Protein AF-A0A3S6FKC1-F1 (afdb_monomer_lite)

Radius of gyration: 19.3 Å; chains: 1; bounding box: 47×34×57 Å

Foldseek 3Di:
DQLVLLVVLLVVLCVPQVVLLVVLVVQVVCVVPVVDAQPPVVVVHNVVSSLCSCLLNVQSVLSSQVSNVLVLLQVLLCVQLVHHQAPSVLLSVLNVLCSVLSSVQSCLLVLPVDDDPVVLVVSLVSQLVNVVSVVVSLVSSVVSNPPRPRPDPDPSNVLSVLLSVLLVVLVVLSNQSSRSVSVNVCRPHVSVVSSSCSNPVSD

Organism: NCBI:txid1302212

InterPro domains:
  IPR000883 Cytochrome c oxidase subunit I [PF00115] (2-202)
  IPR000883 Cytochrome c oxidase subunit I [PR01165] (2-21)
  IPR000883 Cytochrome c oxidase subunit I [PR01165] (53-74)
  IPR000883 Cytochrome c oxidase subunit I [PR01165] (99-114)
  IPR000883 Cytochrome c oxidase subunit I [PR01165] (123-144)
  IPR000883 Cytochrome c oxidase subunit I [PR01165] (159-177)
  IPR000883 Cytochrome c oxidase subunit I [PR01165] (187-203)
  IPR000883 Cytochrome c oxidase subunit I [PTHR10422] (2-203)
  IPR023615 Cytochrome c oxidase, subunit I, copper-binding site [PS00077] (55-109)
  IPR023616 Cytochrome c oxidase-like, subunit I domain [PS50855] (1-203)
  IPR036927 Cytochrome c oxidase-like, subunit I superfamily [G3DSA:1.20.210.10] (1-203)
  IPR036927 Cytochrome c oxidase-like, subunit I superfamily [SSF81442] (2-202)

Secondary structure (DSSP, 8-state):
-HHHHHHHHHHHHHHHHHHHHHHHHHHHHHHHHH---SS-GGGT--HHHHHHHHHHHHHHHHHHHHHHHHHHHHHHHHHHHTSPPTTHHHHHHHHHHHHHHHTT-GGGGGTTS---HHHHHHHHHHHHHTHHHHHHHHHHHHHHHTT-S-----HHHHHHHHHHHHHHHHHHHHHHHT-HHHHHHHTTSHHHHHHHHHHHS--

Sequence (203 aa):
CLFTWAIVFTAIMLIVTLPILTGGLLMLVLDLHLNTQFYDASFNGDPVLYQHLFWFFGHPEVYIIVLPAFGVISQALSTSAGKSVFGGPAMILAMGCITVLGALVWAHHMMTVGLETDTRAFFSAITMMIAIPTGTKIFNWLSTFMGNPFSTISLDIWYALSFIFLFTLGGTTGVVLGNTAVDVALHDTYYVIAHFHFVLSLG

pLDDT: mean 94.99, std 8.05, range [46.34, 98.75]

Structure (mmCIF, N/CA/C/O backbone):
data_AF-A0A3S6FKC1-F1
#
_entry.id   AF-A0A3S6FKC1-F1
#
loop_
_atom_site.group_PDB
_atom_site.id
_atom_site.type_symbol
_atom_site.label_atom_id
_atom_site.label_alt_id
_atom_site.label_comp_id
_atom_site.label_asym_id
_atom_site.label_entity_id
_atom_site.label_seq_id
_atom_site.pdbx_PDB_ins_code
_atom_site.Cartn_x
_atom_site.Cartn_y
_atom_site.Cartn_z
_atom_site.occupancy
_atom_site.B_iso_or_equiv
_atom_site.auth_seq_id
_atom_site.auth_comp_id
_atom_site.auth_asym_id
_atom_site.auth_atom_id
_atom_site.pdbx_PDB_model_num
ATOM 1 N N . CYS A 1 1 ? -7.912 11.896 18.352 1.00 81.62 1 CYS A N 1
ATOM 2 C CA . CYS A 1 1 ? -8.578 11.471 17.104 1.00 81.62 1 CYS A CA 1
ATOM 3 C C . CYS A 1 1 ? -7.567 10.709 16.247 1.00 81.62 1 CYS A C 1
ATOM 5 O O . CYS A 1 1 ? -6.566 11.303 15.866 1.00 81.62 1 CYS A O 1
ATOM 7 N N . LEU A 1 2 ? -7.760 9.404 16.013 1.00 96.06 2 LEU A N 1
ATOM 8 C CA . LEU A 1 2 ? -6.835 8.599 15.193 1.00 96.06 2 LEU A CA 1
ATOM 9 C C . LEU A 1 2 ? -7.015 8.844 13.688 1.00 96.06 2 LEU A C 1
ATOM 11 O O . LEU A 1 2 ? -6.046 8.740 12.944 1.00 96.06 2 LEU A O 1
ATOM 15 N N . PHE A 1 3 ? -8.216 9.238 13.258 1.00 97.50 3 PHE A N 1
ATOM 16 C CA . PHE A 1 3 ? -8.498 9.573 11.863 1.00 97.50 3 PHE A CA 1
ATOM 17 C C . PHE A 1 3 ? -7.647 10.746 11.360 1.00 97.50 3 PHE A C 1
ATOM 19 O O . PHE A 1 3 ? -7.031 10.647 10.308 1.00 97.50 3 PHE A O 1
ATOM 26 N N . THR A 1 4 ? -7.507 11.819 12.145 1.00 98.19 4 THR A N 1
ATOM 27 C CA . THR A 1 4 ? -6.653 12.959 11.768 1.00 98.19 4 THR A CA 1
ATOM 28 C C . THR A 1 4 ? -5.202 12.538 11.529 1.00 98.19 4 THR A C 1
ATOM 30 O O . THR A 1 4 ? -4.608 12.941 10.535 1.00 98.19 4 THR A O 1
ATOM 33 N N . TRP A 1 5 ? -4.641 11.685 12.393 1.00 98.50 5 TRP A N 1
ATOM 34 C CA . TRP A 1 5 ? -3.287 11.156 12.203 1.00 98.50 5 TRP A CA 1
ATOM 35 C C . TRP A 1 5 ? -3.169 10.290 10.950 1.00 98.50 5 TRP A C 1
ATOM 37 O O . TRP A 1 5 ? -2.193 10.422 10.220 1.00 98.50 5 TRP A O 1
ATOM 47 N N . ALA A 1 6 ? -4.169 9.453 10.666 1.00 98.44 6 ALA A N 1
ATOM 48 C CA . ALA A 1 6 ? -4.203 8.680 9.430 1.00 98.44 6 ALA A CA 1
ATOM 49 C C . ALA A 1 6 ? -4.161 9.579 8.183 1.00 98.44 6 ALA A C 1
ATOM 51 O O . ALA A 1 6 ? -3.388 9.306 7.266 1.00 98.44 6 ALA A O 1
ATOM 52 N N . ILE A 1 7 ? -4.921 10.680 8.172 1.00 98.62 7 ILE A N 1
ATOM 53 C CA . ILE A 1 7 ? -4.904 11.657 7.071 1.00 98.62 7 ILE A CA 1
ATOM 54 C C . ILE A 1 7 ? -3.545 12.358 6.959 1.00 98.62 7 ILE A C 1
ATOM 56 O O . ILE A 1 7 ? -3.035 12.500 5.851 1.00 98.62 7 ILE A O 1
ATOM 60 N N . VAL A 1 8 ? -2.921 12.746 8.078 1.00 98.62 8 VAL A N 1
ATOM 61 C CA . VAL A 1 8 ? -1.572 13.345 8.075 1.00 98.62 8 VAL A CA 1
ATOM 62 C C . VAL A 1 8 ? -0.557 12.403 7.425 1.00 98.62 8 VAL A C 1
ATOM 64 O O . VAL A 1 8 ? 0.177 12.817 6.533 1.00 98.62 8 VAL A O 1
ATOM 67 N N . PHE A 1 9 ? -0.541 11.131 7.822 1.00 98.62 9 PHE A N 1
ATOM 68 C CA . PHE A 1 9 ? 0.360 10.137 7.241 1.00 98.62 9 PHE A CA 1
ATOM 69 C C . PHE A 1 9 ? 0.079 9.873 5.757 1.00 98.62 9 PHE A C 1
ATOM 71 O O . PHE A 1 9 ? 1.007 9.830 4.955 1.00 98.62 9 PHE A O 1
ATOM 78 N N . THR A 1 10 ? -1.198 9.799 5.379 1.00 98.62 10 THR A N 1
ATOM 79 C CA . THR A 1 10 ? -1.630 9.670 3.978 1.00 98.62 10 THR A CA 1
ATOM 80 C C . THR A 1 10 ? -1.114 10.834 3.127 1.00 98.62 10 THR A C 1
ATOM 82 O O . THR A 1 10 ? -0.554 10.623 2.053 1.00 98.62 10 THR A O 1
ATOM 85 N N . ALA A 1 11 ? -1.244 12.068 3.623 1.00 98.62 11 ALA A N 1
ATOM 86 C CA . ALA A 1 11 ? -0.761 13.262 2.936 1.00 98.62 11 ALA A CA 1
ATOM 87 C C . ALA A 1 11 ? 0.767 13.263 2.779 1.00 98.62 11 ALA A C 1
ATOM 89 O O . ALA A 1 11 ? 1.267 13.613 1.712 1.00 98.62 11 ALA A O 1
ATOM 90 N N . ILE A 1 12 ? 1.507 12.832 3.809 1.00 98.62 12 ILE A N 1
ATOM 91 C CA . ILE A 1 12 ? 2.968 12.685 3.735 1.00 98.62 12 ILE A CA 1
ATOM 92 C C . ILE A 1 12 ? 3.351 11.704 2.620 1.00 98.62 12 ILE A C 1
ATOM 94 O O . ILE A 1 12 ? 4.207 12.034 1.802 1.00 98.62 12 ILE A O 1
ATOM 98 N N . MET A 1 13 ? 2.706 10.534 2.550 1.00 98.25 13 MET A N 1
ATOM 99 C CA . MET A 1 13 ? 2.984 9.546 1.499 1.00 98.25 13 MET A CA 1
ATOM 100 C C . MET A 1 13 ? 2.711 10.118 0.109 1.00 98.25 13 MET A C 1
ATOM 102 O O . MET A 1 13 ? 3.590 10.055 -0.742 1.00 98.25 13 MET A O 1
ATOM 106 N N . LEU A 1 14 ? 1.549 10.749 -0.097 1.00 98.31 14 LEU A N 1
ATOM 107 C CA . LEU A 1 14 ? 1.182 11.366 -1.377 1.00 98.31 14 LEU A CA 1
ATOM 108 C C . LEU A 1 14 ? 2.210 12.403 -1.846 1.00 98.31 14 LEU A C 1
ATOM 110 O O . LEU A 1 14 ? 2.607 12.384 -3.009 1.00 98.31 14 LEU A O 1
ATOM 114 N N . ILE A 1 15 ? 2.661 13.288 -0.950 1.00 98.38 15 ILE A N 1
ATOM 115 C CA . ILE A 1 15 ? 3.665 14.315 -1.273 1.00 98.38 15 ILE A CA 1
ATOM 116 C C . ILE A 1 15 ? 4.981 13.675 -1.732 1.00 98.38 15 ILE A C 1
ATOM 118 O O . ILE A 1 15 ? 5.621 14.185 -2.648 1.00 98.38 15 ILE A O 1
ATOM 122 N N . VAL A 1 16 ? 5.383 12.566 -1.108 1.00 96.88 16 VAL A N 1
ATOM 123 C CA . VAL A 1 16 ? 6.642 11.879 -1.425 1.00 96.88 16 VAL A CA 1
ATOM 124 C C . VAL A 1 16 ? 6.541 11.067 -2.718 1.00 96.88 16 VAL A C 1
ATOM 126 O O . VAL A 1 16 ? 7.493 11.045 -3.494 1.00 96.88 16 VAL A O 1
ATOM 129 N N . THR A 1 17 ? 5.416 10.396 -2.971 1.00 97.75 17 THR A N 1
ATOM 130 C CA . THR A 1 17 ? 5.351 9.337 -3.993 1.00 97.75 17 THR A CA 1
ATOM 131 C C . THR A 1 17 ? 4.735 9.783 -5.314 1.00 97.75 17 THR A C 1
ATOM 133 O O . THR A 1 17 ? 5.154 9.302 -6.368 1.00 97.75 17 THR A O 1
ATOM 136 N N . LEU A 1 18 ? 3.800 10.743 -5.310 1.00 98.00 18 LEU A N 1
ATOM 137 C CA . LEU A 1 18 ? 3.178 11.246 -6.544 1.00 98.00 18 LEU A CA 1
ATOM 138 C C . LEU A 1 18 ? 4.168 11.868 -7.543 1.00 98.00 18 LEU A C 1
ATOM 140 O O . LEU A 1 18 ? 3.999 11.636 -8.745 1.00 98.00 18 LEU A O 1
ATOM 144 N N . PRO A 1 19 ? 5.203 12.629 -7.125 1.00 98.44 19 PRO A N 1
ATOM 145 C CA . PRO A 1 19 ? 6.181 13.166 -8.070 1.00 98.44 19 PRO A CA 1
ATOM 146 C C . PRO A 1 19 ? 6.929 12.072 -8.842 1.00 98.44 19 PRO A C 1
ATOM 148 O O . PRO A 1 19 ? 7.254 12.262 -10.012 1.00 98.44 19 PRO A O 1
ATOM 151 N N . ILE A 1 20 ? 7.158 10.916 -8.214 1.00 98.44 20 ILE A N 1
ATOM 152 C CA . ILE A 1 20 ? 7.890 9.794 -8.813 1.00 98.44 20 ILE A CA 1
ATOM 153 C C . ILE A 1 20 ? 7.034 9.111 -9.879 1.00 98.44 20 ILE A C 1
ATOM 155 O O . ILE A 1 20 ? 7.510 8.917 -10.998 1.00 98.44 20 ILE A O 1
ATOM 159 N N . LEU A 1 21 ? 5.751 8.859 -9.588 1.00 98.38 21 LEU A N 1
ATOM 160 C CA . LEU A 1 21 ? 4.804 8.388 -10.605 1.00 98.38 21 LEU A CA 1
ATOM 161 C C . LEU A 1 21 ? 4.701 9.381 -11.764 1.00 98.38 21 LEU A C 1
ATOM 163 O O . LEU A 1 21 ? 4.760 8.986 -12.925 1.00 98.38 21 LEU A O 1
ATOM 167 N N . THR A 1 22 ? 4.570 10.672 -11.453 1.00 98.56 22 THR A N 1
ATOM 168 C CA . THR A 1 22 ? 4.448 11.727 -12.467 1.00 98.56 22 THR A CA 1
ATOM 169 C C . THR A 1 22 ? 5.668 11.742 -13.387 1.00 98.56 22 THR A C 1
ATOM 171 O O . THR A 1 22 ? 5.512 11.826 -14.602 1.00 98.56 22 THR A O 1
ATOM 174 N N . GLY A 1 23 ? 6.875 11.602 -12.832 1.00 98.69 23 GLY A N 1
ATOM 175 C CA . GLY A 1 23 ? 8.107 11.479 -13.608 1.00 98.69 23 GLY A CA 1
ATOM 176 C C . GLY A 1 23 ? 8.132 10.225 -14.487 1.00 98.69 23 GLY A C 1
ATOM 177 O O . GLY A 1 23 ? 8.449 10.326 -15.670 1.00 98.69 23 GLY A O 1
ATOM 178 N N . GLY A 1 24 ? 7.744 9.066 -13.941 1.00 98.44 24 GLY A N 1
ATOM 179 C CA . GLY A 1 24 ? 7.641 7.804 -14.686 1.00 98.44 24 GLY A CA 1
ATOM 180 C C . GLY A 1 24 ? 6.670 7.875 -15.866 1.00 98.44 24 GLY A C 1
ATOM 181 O O . GLY A 1 24 ? 7.000 7.495 -16.987 1.00 98.44 24 GLY A O 1
ATOM 182 N N . LEU A 1 25 ? 5.478 8.427 -15.638 1.00 98.50 25 LEU A N 1
ATOM 183 C CA . LEU A 1 25 ? 4.474 8.612 -16.684 1.00 98.50 25 LEU A CA 1
ATOM 184 C C . LEU A 1 25 ? 4.897 9.661 -17.711 1.00 98.50 25 LEU A C 1
ATOM 186 O O . LEU A 1 25 ? 4.658 9.469 -18.900 1.00 98.50 25 LEU A O 1
ATOM 190 N N . LEU A 1 26 ? 5.548 10.747 -17.283 1.00 98.62 26 LEU A N 1
ATOM 191 C CA . LEU A 1 26 ? 6.080 11.740 -18.209 1.00 98.62 26 LEU A CA 1
ATOM 192 C C . LEU A 1 26 ? 7.123 11.108 -19.132 1.00 98.62 26 LEU A C 1
ATOM 194 O O . LEU A 1 26 ? 6.997 11.254 -20.339 1.00 98.62 26 LEU A O 1
ATOM 198 N N . MET A 1 27 ? 8.096 10.366 -18.595 1.00 98.69 27 MET A N 1
ATOM 199 C CA . MET A 1 27 ? 9.089 9.648 -19.406 1.00 98.69 27 MET A CA 1
ATOM 200 C C . MET A 1 27 ? 8.430 8.695 -20.410 1.00 98.69 27 MET A C 1
ATOM 202 O O . MET A 1 27 ? 8.813 8.690 -21.575 1.00 98.69 27 MET A O 1
ATOM 206 N N . LEU A 1 28 ? 7.378 7.975 -20.006 1.00 98.44 28 LEU A N 1
ATOM 207 C CA . LEU A 1 28 ? 6.620 7.110 -20.915 1.00 98.44 28 LEU A CA 1
ATOM 208 C C . LEU A 1 28 ? 5.946 7.909 -22.044 1.00 98.44 28 LEU A C 1
ATOM 210 O O . LEU A 1 28 ? 5.998 7.517 -23.205 1.00 98.44 28 LEU A O 1
ATOM 214 N N . VAL A 1 29 ? 5.329 9.047 -21.722 1.00 98.62 29 VAL A N 1
ATOM 215 C CA . VAL A 1 29 ? 4.715 9.949 -22.711 1.00 98.62 29 VAL A CA 1
ATOM 216 C C . VAL A 1 29 ? 5.766 10.521 -23.668 1.00 98.62 29 VAL A C 1
ATOM 218 O O . VAL A 1 29 ? 5.497 10.640 -24.864 1.00 98.62 29 VAL A O 1
ATOM 221 N N . LEU A 1 30 ? 6.960 10.859 -23.170 1.00 98.56 30 LEU A N 1
ATOM 222 C CA . LEU A 1 30 ? 8.074 11.321 -23.998 1.00 98.56 30 LEU A CA 1
ATOM 223 C C . LEU A 1 30 ? 8.548 10.218 -24.961 1.00 98.56 30 LEU A C 1
ATOM 225 O O . LEU A 1 30 ? 8.765 10.513 -26.138 1.00 98.56 30 LEU A O 1
ATOM 229 N N . ASP A 1 31 ? 8.636 8.964 -24.508 1.00 98.31 31 ASP A N 1
ATOM 230 C CA . ASP A 1 31 ? 9.014 7.831 -25.365 1.00 98.31 31 ASP A CA 1
ATOM 231 C C . ASP A 1 31 ? 7.963 7.609 -26.466 1.00 98.31 31 ASP A C 1
ATOM 233 O O . ASP A 1 31 ? 8.303 7.444 -27.637 1.00 98.31 31 ASP A O 1
ATOM 237 N N . LEU A 1 32 ? 6.672 7.701 -26.122 1.00 97.94 32 LEU A N 1
ATOM 238 C CA . LEU A 1 32 ? 5.562 7.495 -27.062 1.00 97.94 32 LEU A CA 1
ATOM 239 C C . LEU A 1 32 ? 5.390 8.620 -28.095 1.00 97.94 32 LEU A C 1
ATOM 241 O O . LEU A 1 32 ? 4.894 8.364 -29.193 1.00 97.94 32 LEU A O 1
ATOM 245 N N . HIS A 1 33 ? 5.732 9.867 -27.752 1.00 98.44 33 HIS A N 1
ATOM 246 C CA . HIS A 1 33 ? 5.357 11.032 -28.568 1.00 98.44 33 HIS A CA 1
ATOM 247 C C . HIS A 1 33 ? 6.509 11.946 -28.986 1.00 98.44 33 HIS A C 1
ATOM 249 O O . HIS A 1 33 ? 6.331 12.736 -29.913 1.00 98.44 33 HIS A O 1
ATOM 255 N N . LEU A 1 34 ? 7.670 11.870 -28.335 1.00 98.06 34 LEU A N 1
ATOM 256 C CA . LEU A 1 34 ? 8.805 12.769 -28.571 1.00 98.06 34 LEU A CA 1
ATOM 257 C C . LEU A 1 34 ? 10.121 12.029 -28.865 1.00 98.06 34 LEU A C 1
ATOM 259 O O . LEU A 1 34 ? 11.183 12.650 -28.853 1.00 98.06 34 LEU A O 1
ATOM 263 N N . ASN A 1 35 ? 10.050 10.737 -29.210 1.00 96.56 35 ASN A N 1
ATOM 264 C CA . ASN A 1 35 ? 11.184 9.889 -29.601 1.00 96.56 35 ASN A CA 1
ATOM 265 C C . ASN A 1 35 ? 12.313 9.809 -28.554 1.00 96.56 35 ASN A C 1
ATOM 267 O O . ASN A 1 35 ? 13.458 9.517 -28.916 1.00 96.56 35 ASN A O 1
ATOM 271 N N . THR A 1 36 ? 12.027 10.057 -27.270 1.00 98.00 36 THR A N 1
ATOM 272 C CA . THR A 1 36 ? 12.964 9.673 -26.204 1.00 98.00 36 THR A CA 1
ATOM 273 C C . THR A 1 36 ? 13.005 8.148 -26.069 1.00 98.00 36 THR A C 1
ATOM 275 O O . THR A 1 36 ? 12.209 7.452 -26.693 1.00 98.00 36 THR A O 1
ATOM 278 N N . GLN A 1 37 ? 13.990 7.626 -25.335 1.00 97.69 37 GLN A N 1
ATOM 279 C CA . GLN A 1 37 ? 14.268 6.186 -25.253 1.00 97.69 37 GLN A CA 1
ATOM 280 C C . GLN A 1 37 ? 14.589 5.767 -23.809 1.00 97.69 37 GLN A C 1
ATOM 282 O O . GLN A 1 37 ? 15.622 5.156 -23.546 1.00 97.69 37 GLN A O 1
ATOM 287 N N . PHE A 1 38 ? 13.759 6.163 -22.841 1.00 98.38 38 PHE A N 1
ATOM 288 C CA . PHE A 1 38 ? 13.977 5.812 -21.433 1.00 98.38 38 PHE A CA 1
ATOM 289 C C . PHE A 1 38 ? 13.767 4.314 -21.175 1.00 98.38 38 PHE A C 1
ATOM 291 O O . PHE A 1 38 ? 14.534 3.713 -20.422 1.00 98.38 38 PHE A O 1
ATOM 298 N N . TYR A 1 39 ? 12.749 3.711 -21.799 1.00 98.25 39 TYR A N 1
ATOM 299 C CA . TYR A 1 39 ? 12.307 2.346 -21.491 1.00 98.25 39 TYR A CA 1
ATOM 300 C C . TYR A 1 39 ? 12.494 1.333 -22.633 1.00 98.25 39 TYR A C 1
ATOM 302 O O . TYR A 1 39 ? 12.350 0.133 -22.399 1.00 98.25 39 TYR A O 1
ATOM 310 N N . ASP A 1 40 ? 12.820 1.772 -23.855 1.00 97.00 40 ASP A N 1
ATOM 311 C CA . ASP A 1 40 ? 13.003 0.867 -25.001 1.00 97.00 40 ASP A CA 1
ATOM 312 C C . ASP A 1 40 ? 14.387 0.197 -24.987 1.00 97.00 40 ASP A C 1
ATOM 314 O O . ASP A 1 40 ? 15.412 0.800 -25.321 1.00 97.00 40 ASP A O 1
ATOM 318 N N . ALA A 1 41 ? 14.403 -1.096 -24.659 1.00 96.56 41 ALA A N 1
ATOM 319 C CA . ALA A 1 41 ? 15.610 -1.920 -24.649 1.00 96.56 41 ALA A CA 1
ATOM 320 C C . ALA A 1 41 ? 16.317 -1.999 -26.017 1.00 96.56 41 ALA A C 1
ATOM 322 O O . ALA A 1 41 ? 17.528 -2.213 -26.069 1.00 96.56 41 ALA A O 1
ATOM 323 N N . SER A 1 42 ? 15.602 -1.780 -27.126 1.00 97.12 42 SER A N 1
ATOM 324 C CA . SER A 1 42 ? 16.177 -1.747 -28.480 1.00 97.12 42 SER A CA 1
ATOM 325 C C . SER A 1 42 ? 17.133 -0.566 -28.676 1.00 97.12 42 SER A C 1
ATOM 327 O O . SER A 1 42 ? 18.016 -0.623 -29.532 1.00 97.12 42 SER A O 1
ATOM 329 N N . PHE A 1 43 ? 16.979 0.489 -27.868 1.00 96.12 43 PHE A N 1
ATOM 330 C CA . PHE A 1 43 ? 17.772 1.719 -27.914 1.00 96.12 43 PHE A CA 1
ATOM 331 C C . PHE A 1 43 ? 18.548 1.982 -26.612 1.00 96.12 43 PHE A C 1
ATOM 333 O O . PHE A 1 43 ? 18.910 3.121 -26.323 1.00 96.12 43 PHE A O 1
ATOM 340 N N . ASN A 1 44 ? 18.876 0.920 -25.864 1.00 95.69 44 ASN A N 1
ATOM 341 C CA . ASN A 1 44 ? 19.567 0.956 -24.564 1.00 95.69 44 ASN A CA 1
ATOM 342 C C . ASN A 1 44 ? 18.767 1.588 -23.404 1.00 95.69 44 ASN A C 1
ATOM 344 O O . ASN A 1 44 ? 19.363 1.925 -22.381 1.00 95.69 44 ASN A O 1
ATOM 348 N N . GLY A 1 45 ? 17.449 1.747 -23.540 1.00 98.00 45 GLY A N 1
ATOM 349 C CA . GLY A 1 45 ? 16.560 2.022 -22.412 1.00 98.00 45 GLY A CA 1
ATOM 350 C C . GLY A 1 45 ? 16.375 0.792 -21.515 1.00 98.00 45 GLY A C 1
ATOM 351 O O . GLY A 1 45 ? 16.788 -0.315 -21.865 1.00 98.00 45 GLY A O 1
ATOM 352 N N . ASP A 1 46 ? 15.737 0.976 -20.357 1.00 98.06 46 ASP A N 1
ATOM 353 C CA . ASP A 1 46 ? 15.483 -0.109 -19.401 1.00 98.06 46 ASP A CA 1
ATOM 354 C C . ASP A 1 46 ? 13.995 -0.179 -19.007 1.00 98.06 46 ASP A C 1
ATOM 356 O O . ASP A 1 46 ? 13.516 0.676 -18.259 1.00 98.06 46 ASP A O 1
ATOM 360 N N . PRO A 1 47 ? 13.233 -1.198 -19.441 1.00 97.50 47 PRO A N 1
ATOM 361 C CA . PRO A 1 47 ? 11.834 -1.342 -19.043 1.00 97.50 47 PRO A CA 1
ATOM 362 C C . PRO A 1 47 ? 11.659 -1.652 -17.543 1.00 97.50 47 PRO A C 1
ATOM 364 O O . PRO A 1 47 ? 10.591 -1.386 -16.984 1.00 97.50 47 PRO A O 1
ATOM 367 N N . VAL A 1 48 ? 12.684 -2.174 -16.855 1.00 98.38 48 VAL A N 1
ATOM 368 C CA . VAL A 1 48 ? 12.653 -2.415 -15.399 1.00 98.38 48 VAL A CA 1
ATOM 369 C C . VAL A 1 48 ? 12.710 -1.093 -14.624 1.00 98.38 48 VAL A C 1
ATOM 371 O O . VAL A 1 48 ? 12.133 -0.994 -13.537 1.00 98.38 48 VAL A O 1
ATOM 374 N N . LEU A 1 49 ? 13.281 -0.031 -15.207 1.00 98.44 49 LEU A N 1
ATOM 375 C CA . LEU A 1 49 ? 13.222 1.317 -14.638 1.00 98.44 49 LEU A CA 1
ATOM 376 C C . LEU A 1 49 ? 11.773 1.786 -14.456 1.00 98.44 49 LEU A C 1
ATOM 378 O O . LEU A 1 49 ? 11.438 2.325 -13.399 1.00 98.44 49 LEU A O 1
ATOM 382 N N . TYR A 1 50 ? 10.898 1.553 -15.443 1.00 98.44 50 TYR A N 1
ATOM 383 C CA . TYR A 1 50 ? 9.479 1.897 -15.309 1.00 98.44 50 TYR A CA 1
ATOM 384 C C . TYR A 1 50 ? 8.834 1.130 -14.154 1.00 98.44 50 TYR A C 1
ATOM 386 O O . TYR A 1 50 ? 8.120 1.728 -13.353 1.00 98.44 50 TYR A O 1
ATOM 394 N N . GLN A 1 51 ? 9.134 -0.166 -14.013 1.00 98.50 51 GLN A N 1
ATOM 395 C CA . GLN A 1 51 ? 8.608 -0.970 -12.909 1.00 98.50 51 GLN A CA 1
ATOM 396 C C . GLN A 1 51 ? 9.041 -0.424 -11.546 1.00 98.50 51 GLN A C 1
ATOM 398 O O . GLN A 1 51 ? 8.205 -0.295 -10.654 1.00 98.50 51 GLN A O 1
ATOM 403 N N . HIS A 1 52 ? 10.310 -0.037 -11.381 1.00 98.62 52 HIS A N 1
ATOM 404 C CA . HIS A 1 52 ? 10.764 0.574 -10.133 1.00 98.62 52 HIS A CA 1
ATOM 405 C C . HIS A 1 52 ? 10.024 1.878 -9.830 1.00 98.62 52 HIS A C 1
ATOM 407 O O . HIS A 1 52 ? 9.560 2.052 -8.707 1.00 98.62 52 HIS A O 1
ATOM 413 N N . LEU A 1 53 ? 9.890 2.779 -10.807 1.00 98.62 53 LEU A N 1
ATOM 414 C CA . LEU A 1 53 ? 9.216 4.068 -10.622 1.00 98.62 53 LEU A CA 1
ATOM 415 C C . LEU A 1 53 ? 7.722 3.898 -10.335 1.00 98.62 53 LEU A C 1
ATOM 417 O O . LEU A 1 53 ? 7.185 4.547 -9.436 1.00 98.62 53 LEU A O 1
ATOM 421 N N . PHE A 1 54 ? 7.067 3.005 -11.076 1.00 98.75 54 PHE A N 1
ATOM 422 C CA . PHE A 1 54 ? 5.658 2.697 -10.897 1.00 98.75 54 PHE A CA 1
ATOM 423 C C . PHE A 1 54 ? 5.414 2.093 -9.520 1.00 98.75 54 PHE A C 1
ATOM 425 O O . PHE A 1 54 ? 4.605 2.625 -8.767 1.00 98.75 54 PHE A O 1
ATOM 432 N N . TRP A 1 55 ? 6.143 1.041 -9.138 1.00 98.75 55 TRP A N 1
ATOM 433 C CA . TRP A 1 55 ? 5.919 0.376 -7.858 1.00 98.75 55 TRP A CA 1
ATOM 434 C C . TRP A 1 55 ? 6.365 1.209 -6.660 1.00 98.75 55 TRP A C 1
ATOM 436 O O . TRP A 1 55 ? 5.740 1.100 -5.603 1.00 98.75 55 TRP A O 1
ATOM 446 N N . PHE A 1 56 ? 7.373 2.081 -6.811 1.00 98.56 56 PHE A N 1
ATOM 447 C CA . PHE A 1 56 ? 7.740 3.043 -5.766 1.00 98.56 56 PHE A CA 1
ATOM 448 C C . PHE A 1 56 ? 6.552 3.929 -5.382 1.00 98.56 56 PHE A C 1
ATOM 450 O O . PHE A 1 56 ? 6.420 4.307 -4.223 1.00 98.56 56 PHE A O 1
ATOM 457 N N . PHE A 1 57 ? 5.659 4.230 -6.325 1.00 98.56 57 PHE A N 1
ATOM 458 C CA . PHE A 1 57 ? 4.364 4.826 -6.019 1.00 98.56 57 PHE A CA 1
ATOM 459 C C . PHE A 1 57 ? 3.304 3.784 -5.635 1.00 98.56 57 PHE A C 1
ATOM 461 O O . PHE A 1 57 ? 2.632 3.948 -4.619 1.00 98.56 57 PHE A O 1
ATOM 468 N N . GLY A 1 58 ? 3.157 2.723 -6.427 1.00 98.12 58 GLY A N 1
ATOM 469 C CA . GLY A 1 58 ? 2.034 1.792 -6.349 1.00 98.12 58 GLY A CA 1
ATOM 470 C C . GLY A 1 58 ? 1.955 1.047 -5.021 1.00 98.12 58 GLY A C 1
ATOM 471 O O . GLY A 1 58 ? 0.863 0.813 -4.513 1.00 98.12 58 GLY A O 1
ATOM 472 N N . HIS A 1 59 ? 3.089 0.722 -4.391 1.00 98.19 59 HIS A N 1
ATOM 473 C CA . HIS A 1 59 ? 3.037 0.113 -3.065 1.00 98.19 59 HIS A CA 1
ATOM 474 C C . HIS A 1 59 ? 2.633 1.116 -1.964 1.00 98.19 59 HIS A C 1
ATOM 476 O O . HIS A 1 59 ? 1.710 0.839 -1.200 1.00 98.19 59 HIS A O 1
ATOM 482 N N . PRO A 1 60 ? 3.216 2.322 -1.874 1.00 98.44 60 PRO A N 1
ATOM 483 C CA . PRO A 1 60 ? 2.655 3.372 -1.029 1.00 98.44 60 PRO A CA 1
ATOM 484 C C . PRO A 1 60 ? 1.178 3.701 -1.283 1.00 98.44 60 PRO A C 1
ATOM 486 O O . PRO A 1 60 ? 0.468 4.003 -0.326 1.00 98.44 60 PRO A O 1
ATOM 489 N N . GLU A 1 61 ? 0.693 3.626 -2.526 1.00 98.06 61 GLU A N 1
ATOM 490 C CA . GLU A 1 61 ? -0.715 3.875 -2.865 1.00 98.06 61 GLU A CA 1
ATOM 491 C C . GLU A 1 61 ? -1.669 2.948 -2.101 1.00 98.06 61 GLU A C 1
ATOM 493 O O . GLU A 1 61 ? -2.669 3.410 -1.544 1.00 98.06 61 GLU A O 1
ATOM 498 N N . VAL A 1 62 ? -1.338 1.659 -1.968 1.00 97.38 62 VAL A N 1
ATOM 499 C CA . VAL A 1 62 ? -2.196 0.733 -1.211 1.00 97.38 62 VAL A CA 1
ATOM 500 C C . VAL A 1 62 ? -2.286 1.120 0.270 1.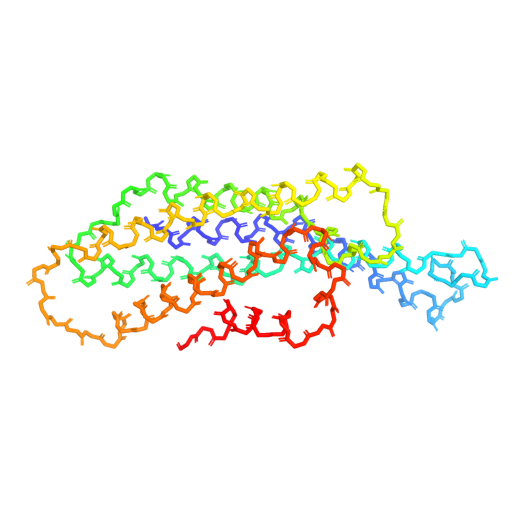00 97.38 62 VAL A C 1
ATOM 502 O O . VAL A 1 62 ? -3.334 0.950 0.899 1.00 97.38 62 VAL A O 1
ATOM 505 N N . TYR A 1 63 ? -1.235 1.733 0.830 1.00 97.88 63 TYR A N 1
ATOM 506 C CA . TYR A 1 63 ? -1.271 2.273 2.190 1.00 97.88 63 TYR A CA 1
ATOM 507 C C . TYR A 1 63 ? -1.991 3.618 2.293 1.00 97.88 63 TYR A C 1
ATOM 509 O O . TYR A 1 63 ? -2.694 3.851 3.276 1.00 97.88 63 TYR A O 1
ATOM 517 N N . ILE A 1 64 ? -1.867 4.477 1.280 1.00 97.94 64 ILE A N 1
ATOM 518 C CA . ILE A 1 64 ? -2.637 5.723 1.154 1.00 97.94 64 ILE A CA 1
ATOM 519 C C . ILE A 1 64 ? -4.143 5.427 1.212 1.00 97.94 64 ILE A C 1
ATOM 521 O O . ILE A 1 64 ? -4.889 6.178 1.837 1.00 97.94 64 ILE A O 1
ATOM 525 N N . ILE A 1 65 ? -4.586 4.310 0.628 1.00 96.38 65 ILE A N 1
ATOM 526 C CA . ILE A 1 65 ? -5.986 3.867 0.671 1.00 96.38 65 ILE A CA 1
ATOM 527 C C . ILE A 1 65 ? -6.358 3.299 2.051 1.00 96.38 65 ILE A C 1
ATOM 529 O O . ILE A 1 65 ? -7.412 3.632 2.600 1.00 96.38 65 ILE A O 1
ATOM 533 N N . VAL A 1 66 ? -5.509 2.452 2.646 1.00 97.38 66 VAL A N 1
ATOM 534 C CA . VAL A 1 66 ? -5.871 1.726 3.878 1.00 97.38 66 VAL A CA 1
ATOM 535 C C . VAL A 1 66 ? -5.740 2.564 5.158 1.00 97.38 66 VAL A C 1
ATOM 537 O O . VAL A 1 66 ? -6.478 2.345 6.121 1.00 97.38 66 VAL A O 1
ATOM 540 N N . LEU A 1 67 ? -4.829 3.543 5.210 1.00 98.00 67 LEU A N 1
ATOM 541 C CA . LEU A 1 67 ? -4.600 4.360 6.407 1.00 98.00 67 LEU A CA 1
ATOM 542 C C . LEU A 1 67 ? -5.863 5.139 6.829 1.00 98.00 67 LEU A C 1
ATOM 544 O O . LEU A 1 67 ? -6.240 5.046 8.003 1.00 98.00 67 LEU A O 1
ATOM 548 N N . PRO A 1 68 ? -6.579 5.853 5.936 1.00 98.00 68 PRO A N 1
ATOM 549 C CA . PRO A 1 68 ? -7.851 6.486 6.279 1.00 98.00 68 PRO A CA 1
ATOM 550 C C . PRO A 1 68 ? -8.895 5.483 6.781 1.00 98.00 68 PRO A C 1
ATOM 552 O O . PRO A 1 68 ? -9.555 5.756 7.788 1.00 98.00 68 PRO A O 1
ATOM 555 N N . ALA A 1 69 ? -8.992 4.303 6.155 1.00 96.81 69 ALA A N 1
ATOM 556 C CA . ALA A 1 69 ? -9.889 3.236 6.600 1.00 96.81 69 ALA A CA 1
ATOM 557 C C . ALA A 1 69 ? -9.566 2.808 8.041 1.00 96.81 69 ALA A C 1
ATOM 559 O O . ALA A 1 69 ? -10.459 2.748 8.886 1.00 96.81 69 ALA A O 1
ATOM 560 N N . PHE A 1 70 ? -8.286 2.647 8.392 1.00 97.75 70 PHE A N 1
ATOM 561 C CA . PHE A 1 70 ? -7.872 2.390 9.775 1.00 97.75 70 PHE A CA 1
ATOM 562 C C . PHE A 1 70 ? -8.332 3.479 10.753 1.00 97.75 70 PHE A C 1
ATOM 564 O O . PHE A 1 70 ? -8.657 3.186 11.909 1.00 97.75 70 PHE A O 1
ATOM 571 N N . GLY A 1 71 ? -8.346 4.738 10.317 1.00 97.25 71 GLY A N 1
ATOM 572 C CA . GLY A 1 71 ? -8.892 5.854 11.081 1.00 97.25 71 GLY A CA 1
ATOM 573 C C . GLY A 1 71 ? -10.398 5.715 11.327 1.00 97.25 71 GLY 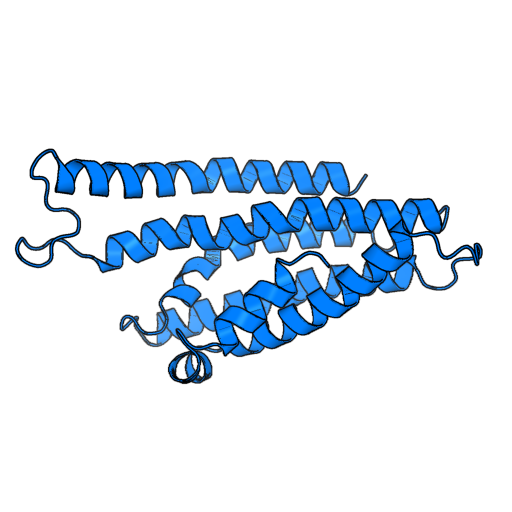A C 1
ATOM 574 O O . GLY A 1 71 ? -10.841 5.890 12.463 1.00 97.25 71 GLY A O 1
ATOM 575 N N . VAL A 1 72 ? -11.159 5.341 10.294 1.00 96.62 72 VAL A N 1
ATOM 576 C CA . VAL A 1 72 ? -12.614 5.114 10.366 1.00 96.62 72 VAL A CA 1
ATOM 577 C C . VAL A 1 72 ? -12.950 3.946 11.292 1.00 96.62 72 VAL A C 1
ATOM 579 O O . VAL A 1 72 ? -13.752 4.117 12.206 1.00 96.62 72 VAL A O 1
ATOM 582 N N . ILE A 1 73 ? -12.276 2.799 11.150 1.00 96.44 73 ILE A N 1
ATOM 583 C CA . ILE A 1 73 ? -12.472 1.631 12.029 1.00 96.44 73 ILE A CA 1
ATOM 584 C C . ILE A 1 73 ? -12.198 1.981 13.491 1.00 96.44 73 ILE A C 1
ATOM 586 O O . ILE A 1 73 ? -12.963 1.629 14.390 1.00 96.44 73 ILE A O 1
ATOM 590 N N . SER A 1 74 ? -11.131 2.743 13.735 1.00 96.38 74 SER A N 1
ATOM 591 C CA . SER A 1 74 ? -10.803 3.230 15.075 1.00 96.38 74 SER A CA 1
ATOM 592 C C . SER A 1 74 ? -11.923 4.096 15.663 1.00 96.38 74 SER A C 1
ATOM 594 O O . SER A 1 74 ? -12.240 3.968 1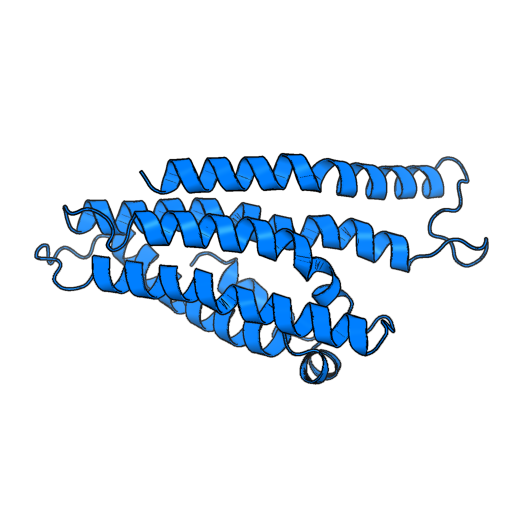6.846 1.00 96.38 74 SER A O 1
ATOM 596 N N . GLN A 1 75 ? -12.521 4.971 14.850 1.00 94.50 75 GLN A N 1
ATOM 597 C CA . GLN A 1 75 ? -13.614 5.843 15.272 1.00 94.50 75 GLN A CA 1
ATOM 598 C C . GLN A 1 75 ? -14.898 5.049 15.543 1.00 94.50 75 GLN A C 1
ATOM 600 O O . GLN A 1 75 ? -15.499 5.241 16.597 1.00 94.50 75 GLN A O 1
ATOM 605 N N . ALA A 1 76 ? -15.274 4.127 14.653 1.00 92.94 76 ALA A N 1
ATOM 606 C CA . ALA A 1 76 ? -16.461 3.286 14.802 1.00 92.94 76 ALA A CA 1
ATOM 607 C C . ALA A 1 76 ? -16.434 2.493 16.119 1.00 92.94 76 ALA A C 1
ATOM 609 O O . ALA A 1 76 ? -17.383 2.545 16.905 1.00 92.94 76 ALA A O 1
ATOM 610 N N . LEU A 1 77 ? -15.307 1.835 16.416 1.00 92.50 77 LEU A N 1
ATOM 611 C CA . LEU A 1 77 ? -15.140 1.060 17.648 1.00 92.50 77 LEU A CA 1
ATOM 612 C C . LEU A 1 77 ? -15.140 1.942 18.901 1.00 92.50 77 LEU A C 1
ATOM 614 O O . LEU A 1 77 ? -15.760 1.588 19.901 1.00 92.50 77 LEU A O 1
ATOM 618 N N . SER A 1 78 ? -14.468 3.095 18.856 1.00 91.94 78 SER A N 1
ATOM 619 C CA . SER A 1 78 ? -14.407 4.026 19.989 1.00 91.94 78 SER A CA 1
ATOM 620 C C . SER A 1 78 ? -15.773 4.626 20.316 1.00 91.94 78 SER A C 1
ATOM 622 O O . SER A 1 78 ? -16.169 4.669 21.481 1.00 91.94 78 SER A O 1
ATOM 624 N N . THR A 1 79 ? -16.507 5.063 19.289 1.00 90.12 79 THR A N 1
ATOM 625 C CA . THR A 1 79 ? -17.840 5.648 19.440 1.00 90.12 79 THR A CA 1
ATOM 626 C C . THR A 1 79 ? -18.832 4.612 19.952 1.00 90.12 79 THR A C 1
ATOM 628 O O . THR A 1 79 ? -19.540 4.893 20.915 1.00 90.12 79 THR A O 1
ATOM 631 N N . SER A 1 80 ? -18.835 3.405 19.380 1.00 86.50 80 SER A N 1
ATOM 632 C CA . SER A 1 80 ? -19.694 2.313 19.850 1.00 86.50 80 SER A CA 1
ATOM 633 C C . SER A 1 80 ? -19.424 1.941 21.310 1.00 86.50 80 SER A C 1
ATOM 635 O O . SER A 1 80 ? -20.361 1.722 22.073 1.00 86.50 80 SER A O 1
ATOM 637 N N . ALA A 1 81 ? -18.154 1.866 21.710 1.00 85.75 81 ALA A N 1
ATOM 638 C CA . ALA A 1 81 ? -17.791 1.457 23.059 1.00 85.75 81 ALA A CA 1
ATOM 639 C C . ALA A 1 81 ? -17.898 2.585 24.099 1.00 85.75 81 ALA A C 1
ATOM 641 O O . ALA A 1 81 ? -17.676 2.336 25.285 1.00 85.75 81 ALA A O 1
ATOM 642 N N . GLY A 1 82 ? -18.183 3.823 23.675 1.00 87.19 82 GLY A N 1
ATOM 643 C CA . GLY A 1 82 ? -18.226 4.996 24.552 1.00 87.19 82 GLY A CA 1
ATOM 644 C C . GLY A 1 82 ? -16.898 5.280 25.267 1.00 87.19 82 GLY A C 1
ATOM 645 O O . GLY A 1 82 ? -16.890 5.907 26.323 1.00 87.19 82 GLY A O 1
ATOM 646 N N . LYS A 1 83 ? -15.772 4.794 24.725 1.00 89.00 83 LYS A N 1
ATOM 647 C CA . LYS A 1 83 ? -14.434 4.888 25.330 1.00 89.00 83 LYS A CA 1
ATOM 648 C C . LYS A 1 83 ? -13.373 5.149 24.271 1.00 89.00 83 LYS A C 1
ATOM 650 O O . LYS A 1 83 ? -13.581 4.890 23.087 1.00 89.00 83 LYS A O 1
ATOM 655 N N . SER A 1 84 ? -12.219 5.659 24.686 1.00 93.00 84 SER A N 1
ATOM 656 C CA . SER A 1 84 ? -11.083 5.857 23.784 1.00 93.00 84 SER A CA 1
ATOM 657 C C . SER A 1 84 ? -10.545 4.526 23.246 1.00 93.00 84 SER A C 1
ATOM 659 O O . SER A 1 84 ? -10.648 3.481 23.890 1.00 93.00 84 SER A O 1
ATOM 661 N N . VAL A 1 85 ? -9.941 4.573 22.056 1.00 95.00 85 VAL A N 1
ATOM 662 C CA . VAL A 1 85 ? -9.234 3.419 21.485 1.00 95.00 85 VAL A CA 1
ATOM 663 C C . VAL A 1 85 ? -8.066 3.034 22.388 1.00 95.00 85 VAL A C 1
ATOM 665 O O . VAL A 1 85 ? -7.245 3.881 22.760 1.00 95.00 85 VAL A O 1
ATOM 668 N N . PHE A 1 86 ? -7.985 1.747 22.714 1.00 95.94 86 PHE A N 1
ATOM 669 C CA . PHE A 1 86 ? -6.901 1.183 23.504 1.00 95.94 86 PHE A CA 1
ATOM 670 C C . PHE A 1 86 ? -5.550 1.428 22.818 1.00 95.94 86 PHE A C 1
ATOM 672 O O . PHE A 1 86 ? -5.413 1.271 21.605 1.00 95.94 86 PHE A O 1
ATOM 679 N N . GLY A 1 87 ? -4.544 1.844 23.591 1.00 96.25 87 GLY A N 1
ATOM 680 C CA . GLY A 1 87 ? -3.201 2.074 23.060 1.00 96.25 87 GLY A CA 1
ATOM 681 C C . GLY A 1 87 ? -3.113 3.208 22.032 1.00 96.25 87 GLY A C 1
ATOM 682 O O . GLY A 1 87 ? -2.317 3.116 21.105 1.00 96.25 87 GLY A O 1
ATOM 683 N N . GLY A 1 88 ? -3.902 4.282 22.168 1.00 96.38 88 GLY A N 1
ATOM 684 C CA . GLY A 1 88 ? -3.914 5.422 21.234 1.00 96.38 88 GLY A CA 1
ATOM 685 C C . GLY A 1 88 ? -2.530 5.891 20.732 1.00 96.38 88 GLY A C 1
ATOM 686 O O . GLY A 1 88 ? -2.344 5.970 19.518 1.00 96.38 88 GLY A O 1
ATOM 687 N N . PRO A 1 89 ? -1.528 6.136 21.602 1.00 97.69 89 PRO A N 1
ATOM 688 C CA . PRO A 1 89 ? -0.170 6.469 21.159 1.00 97.69 89 PRO A CA 1
ATOM 689 C C . PRO A 1 89 ? 0.495 5.369 20.314 1.00 97.69 89 PRO A C 1
ATOM 691 O O . PRO A 1 89 ? 1.091 5.667 19.281 1.00 97.69 89 PRO A O 1
ATOM 694 N N . ALA A 1 90 ? 0.335 4.097 20.692 1.00 98.12 90 ALA A N 1
ATOM 695 C CA . ALA A 1 90 ? 0.840 2.959 19.921 1.00 98.12 90 ALA A CA 1
ATOM 696 C C . ALA A 1 90 ? 0.149 2.838 18.552 1.00 98.12 90 ALA A C 1
ATOM 698 O O . ALA A 1 90 ? 0.793 2.489 17.569 1.00 98.12 90 ALA A O 1
ATOM 699 N N . MET A 1 91 ? -1.138 3.192 18.451 1.00 98.38 91 MET A N 1
ATOM 700 C CA . MET A 1 91 ? -1.868 3.241 17.178 1.00 98.38 91 MET A CA 1
ATOM 701 C C . MET A 1 91 ? -1.314 4.303 16.223 1.00 98.38 91 MET A C 1
ATOM 703 O O . MET A 1 91 ? -1.277 4.066 15.016 1.00 98.38 91 MET A O 1
ATOM 707 N N . ILE A 1 92 ? -0.902 5.461 16.750 1.00 98.56 92 ILE A N 1
ATOM 708 C CA . ILE A 1 92 ? -0.270 6.537 15.970 1.00 98.56 92 ILE A CA 1
ATOM 709 C C . ILE A 1 92 ? 1.122 6.095 15.519 1.00 98.56 92 ILE A C 1
ATOM 711 O O . ILE A 1 92 ? 1.427 6.194 14.332 1.00 98.56 92 ILE A O 1
ATOM 715 N N . LEU A 1 93 ? 1.926 5.545 16.436 1.00 98.44 93 LEU A N 1
ATOM 716 C CA . LEU A 1 93 ? 3.254 5.019 16.119 1.00 98.44 93 LEU A CA 1
ATOM 717 C C . LEU A 1 93 ? 3.179 3.932 15.042 1.00 98.44 93 LEU A C 1
ATOM 719 O O . LEU A 1 93 ? 3.929 3.984 14.076 1.00 98.44 93 LEU A O 1
ATOM 723 N N . ALA A 1 94 ? 2.227 3.004 15.155 1.00 98.56 94 ALA A N 1
ATOM 724 C CA . ALA A 1 94 ? 2.016 1.961 14.160 1.00 98.56 94 ALA A CA 1
ATOM 725 C C . ALA A 1 94 ? 1.699 2.531 12.767 1.00 98.56 94 ALA A C 1
ATOM 727 O O . ALA A 1 94 ? 2.258 2.059 11.782 1.00 98.56 94 ALA A O 1
ATOM 728 N N . MET A 1 95 ? 0.854 3.565 12.664 1.00 98.69 95 MET A N 1
ATOM 729 C CA . MET A 1 95 ? 0.587 4.228 11.375 1.00 98.69 95 MET A CA 1
ATOM 730 C C . MET A 1 95 ? 1.834 4.928 10.821 1.00 98.69 95 MET A C 1
ATOM 732 O O . MET A 1 95 ? 2.092 4.840 9.623 1.00 98.69 95 MET A O 1
ATOM 736 N N . GLY A 1 96 ? 2.644 5.548 11.683 1.00 98.62 96 GLY A N 1
ATOM 737 C CA . GLY A 1 96 ? 3.935 6.115 11.290 1.00 98.62 96 GLY A CA 1
ATOM 738 C C . GLY A 1 96 ? 4.916 5.055 10.779 1.00 98.62 96 GLY A C 1
ATOM 739 O O . GLY A 1 96 ? 5.522 5.237 9.728 1.00 98.62 96 GLY A O 1
ATOM 740 N N . CYS A 1 97 ? 5.020 3.909 11.459 1.00 98.50 97 CYS A N 1
ATOM 741 C CA . CYS A 1 97 ? 5.841 2.784 11.009 1.00 98.50 97 CYS A CA 1
ATOM 742 C C . CYS A 1 97 ? 5.368 2.239 9.657 1.00 98.50 97 CYS A C 1
ATOM 744 O O . CYS A 1 97 ? 6.196 2.038 8.779 1.00 98.50 97 CYS A O 1
ATOM 746 N N . ILE A 1 98 ? 4.057 2.045 9.465 1.00 98.62 98 ILE A N 1
ATOM 747 C CA . ILE A 1 98 ? 3.486 1.610 8.177 1.00 98.62 98 ILE A CA 1
ATOM 748 C C . ILE A 1 98 ? 3.815 2.620 7.073 1.00 98.62 98 ILE A C 1
ATOM 750 O O . ILE A 1 98 ? 4.193 2.222 5.981 1.00 98.62 98 ILE A O 1
ATOM 754 N N . THR A 1 99 ? 3.741 3.916 7.372 1.00 98.44 99 THR A N 1
ATOM 755 C CA . THR A 1 99 ? 4.063 4.989 6.419 1.00 98.44 99 THR A CA 1
ATOM 756 C C . THR A 1 99 ? 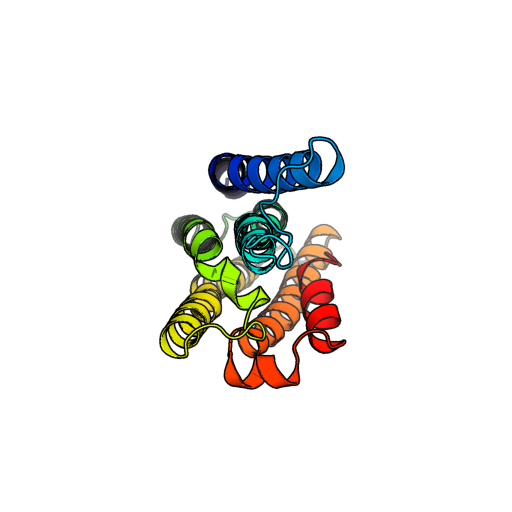5.516 4.932 5.956 1.00 98.44 99 THR A C 1
ATOM 758 O O . THR A 1 99 ? 5.788 4.973 4.760 1.00 98.44 99 THR A O 1
ATOM 761 N N . VAL A 1 100 ? 6.456 4.811 6.899 1.00 98.31 100 VAL A N 1
ATOM 762 C CA . VAL A 1 100 ? 7.891 4.757 6.585 1.00 98.31 100 VAL A CA 1
ATOM 763 C C . VAL A 1 100 ? 8.245 3.449 5.886 1.00 98.31 100 VAL A C 1
ATOM 765 O O . VAL A 1 100 ? 8.850 3.475 4.820 1.00 98.31 100 VAL A O 1
ATOM 768 N N . LEU A 1 101 ? 7.855 2.307 6.456 1.00 98.06 101 LEU A N 1
ATOM 769 C CA . LEU A 1 101 ? 8.170 0.998 5.884 1.00 98.06 101 LEU A CA 1
ATOM 770 C C . LEU A 1 101 ? 7.492 0.802 4.524 1.00 98.06 101 LEU A C 1
ATOM 772 O O . LEU A 1 101 ? 8.104 0.244 3.623 1.00 98.06 101 LEU A O 1
ATOM 776 N N . GLY A 1 102 ? 6.274 1.314 4.338 1.00 97.00 102 GLY A N 1
ATOM 777 C CA . GLY A 1 102 ? 5.547 1.218 3.076 1.00 97.00 102 GLY A CA 1
ATOM 778 C C . GLY A 1 102 ? 6.233 1.926 1.908 1.00 97.00 102 GLY A C 1
ATOM 779 O O . GLY A 1 102 ? 6.101 1.490 0.769 1.00 97.00 102 GLY A O 1
ATOM 780 N N . ALA A 1 103 ? 7.039 2.957 2.175 1.00 95.75 103 ALA A N 1
ATOM 781 C CA . ALA A 1 103 ? 7.880 3.596 1.162 1.00 95.75 103 ALA A CA 1
ATOM 782 C C . ALA A 1 103 ? 9.166 2.807 0.836 1.00 95.75 103 ALA A C 1
ATOM 784 O O . ALA A 1 103 ? 9.852 3.126 -0.129 1.00 95.75 103 ALA A O 1
ATOM 785 N N . LEU A 1 104 ? 9.508 1.783 1.625 1.00 97.62 104 LEU A N 1
ATOM 786 C CA . LEU A 1 104 ? 10.774 1.044 1.534 1.00 97.62 104 LEU A CA 1
ATOM 787 C C . LEU A 1 104 ? 10.630 -0.371 0.961 1.00 97.62 104 LEU A C 1
ATOM 789 O O . LEU A 1 104 ? 11.608 -1.112 0.945 1.00 97.62 104 LEU A O 1
ATOM 793 N N . VAL A 1 105 ? 9.434 -0.771 0.523 1.00 98.38 105 VAL A N 1
ATOM 794 C CA . VAL A 1 105 ? 9.141 -2.181 0.193 1.00 98.38 105 VAL A CA 1
ATOM 795 C C . VAL A 1 105 ? 8.707 -2.427 -1.249 1.00 98.38 105 VAL A C 1
ATOM 797 O O . VAL A 1 105 ? 8.434 -3.565 -1.611 1.00 98.38 105 VAL A O 1
ATOM 800 N N . TRP A 1 106 ? 8.673 -1.396 -2.093 1.00 98.62 106 TRP A N 1
ATOM 801 C CA . TRP A 1 106 ? 8.058 -1.469 -3.423 1.00 98.62 106 TRP A CA 1
ATOM 802 C C . TRP A 1 106 ? 8.545 -2.618 -4.312 1.00 98.62 106 TRP A C 1
ATOM 804 O O . TRP A 1 106 ? 7.762 -3.175 -5.079 1.00 98.62 106 TRP A O 1
ATOM 814 N N . ALA A 1 107 ? 9.822 -2.994 -4.207 1.00 98.12 107 ALA A N 1
ATOM 815 C CA . ALA A 1 107 ? 10.412 -3.997 -5.082 1.00 98.12 107 ALA A CA 1
ATOM 816 C C . ALA A 1 107 ? 9.921 -5.429 -4.802 1.00 98.12 107 ALA A C 1
ATOM 818 O O . ALA A 1 107 ? 10.264 -6.331 -5.563 1.00 98.12 107 ALA A O 1
ATOM 819 N N . HIS A 1 108 ? 9.086 -5.671 -3.779 1.00 98.31 108 HIS A N 1
ATOM 820 C CA . HIS A 1 108 ? 8.424 -6.977 -3.664 1.00 98.31 108 HIS A CA 1
ATOM 821 C C . HIS A 1 108 ? 7.444 -7.278 -4.794 1.00 98.31 108 HIS A C 1
ATOM 823 O O . HIS A 1 108 ? 7.164 -8.440 -5.043 1.00 98.31 108 HIS A O 1
ATOM 829 N N . HIS A 1 109 ? 6.988 -6.266 -5.533 1.00 98.44 109 HIS A N 1
ATOM 830 C CA . HIS A 1 109 ? 6.207 -6.474 -6.756 1.00 98.44 109 HIS A CA 1
ATOM 831 C C . HIS A 1 109 ? 7.072 -6.877 -7.954 1.00 98.44 109 HIS A C 1
ATOM 833 O O . HIS A 1 109 ? 6.571 -7.051 -9.055 1.00 98.44 109 HIS A O 1
ATOM 839 N N . MET A 1 110 ? 8.387 -6.984 -7.757 1.00 97.69 110 MET A N 1
ATOM 840 C CA . MET A 1 110 ? 9.383 -7.174 -8.809 1.00 97.69 110 MET A CA 1
ATOM 841 C C . MET A 1 110 ? 10.305 -8.365 -8.504 1.00 97.69 110 MET A C 1
ATOM 843 O O . MET A 1 110 ? 11.410 -8.455 -9.029 1.00 97.69 110 MET A O 1
ATOM 847 N N . MET A 1 111 ? 9.906 -9.299 -7.636 1.00 95.69 111 MET A N 1
ATOM 848 C CA . MET A 1 111 ? 10.795 -10.381 -7.173 1.00 95.69 111 MET A CA 1
ATOM 849 C C . MET A 1 111 ? 11.208 -11.366 -8.278 1.00 95.69 111 MET A C 1
ATOM 851 O O . MET A 1 111 ? 12.198 -12.089 -8.125 1.00 95.69 111 MET A O 1
ATOM 855 N N . THR A 1 112 ? 10.481 -11.369 -9.393 1.00 96.44 112 THR A N 1
ATOM 856 C CA . THR A 1 112 ? 10.672 -12.239 -10.560 1.00 96.44 112 THR A CA 1
ATOM 857 C C . THR A 1 112 ? 11.443 -11.576 -11.705 1.00 96.44 112 THR A C 1
ATOM 859 O O . THR A 1 112 ? 11.809 -12.267 -12.653 1.00 96.44 112 THR A O 1
ATOM 862 N N . VAL A 1 113 ? 11.777 -10.278 -11.615 1.00 97.00 113 VAL A N 1
ATOM 863 C CA . VAL A 1 113 ? 12.460 -9.543 -12.706 1.00 97.00 113 VAL A CA 1
ATOM 864 C C . VAL A 1 113 ? 13.975 -9.767 -12.758 1.00 97.00 113 VAL A C 1
ATOM 866 O O . VAL A 1 113 ? 14.654 -9.205 -13.611 1.00 97.00 113 VAL A O 1
ATOM 869 N N .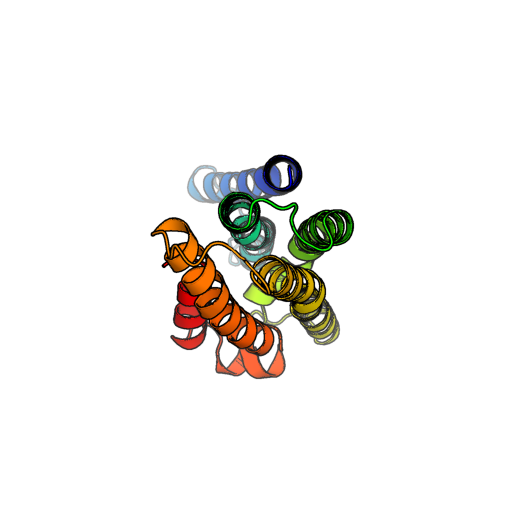 GLY A 1 114 ? 14.520 -10.583 -11.849 1.00 96.12 114 GLY A N 1
ATOM 870 C CA . GLY A 1 114 ? 15.950 -10.907 -11.804 1.00 96.12 114 GLY A CA 1
ATOM 871 C C . GLY A 1 114 ? 16.789 -10.039 -10.860 1.00 96.12 114 GLY A C 1
ATOM 872 O O . GLY A 1 114 ? 17.994 -9.925 -11.065 1.00 96.12 114 GLY A O 1
ATOM 873 N N . LEU A 1 115 ? 16.186 -9.449 -9.820 1.00 97.12 115 LEU A N 1
ATOM 874 C CA . LEU A 1 115 ? 16.921 -8.728 -8.770 1.00 97.12 115 LEU A CA 1
ATOM 875 C C . LEU A 1 115 ? 17.947 -9.628 -8.057 1.00 97.12 115 LEU A C 1
ATOM 877 O O . LEU A 1 115 ? 17.725 -10.830 -7.862 1.00 97.12 115 LEU A O 1
ATOM 881 N N . GLU A 1 116 ? 19.043 -9.023 -7.594 1.00 97.31 116 GLU A N 1
ATOM 882 C CA . GLU A 1 116 ? 20.082 -9.706 -6.819 1.00 97.31 116 GLU A CA 1
ATOM 883 C C . GLU A 1 116 ? 19.504 -10.391 -5.569 1.00 97.31 116 GLU A C 1
ATOM 885 O O . GLU A 1 116 ? 18.509 -9.956 -4.980 1.00 97.31 116 GLU A O 1
ATOM 890 N N . THR A 1 117 ? 20.132 -11.487 -5.139 1.00 96.75 117 THR A N 1
ATOM 891 C CA . THR A 1 117 ? 19.662 -12.270 -3.984 1.00 96.75 117 THR A CA 1
ATOM 892 C C . THR A 1 117 ? 19.601 -11.437 -2.705 1.00 96.75 117 THR A C 1
ATOM 894 O O . THR A 1 117 ? 18.608 -11.522 -1.983 1.00 96.75 117 THR A O 1
ATOM 897 N N . ASP A 1 118 ? 20.598 -10.587 -2.461 1.00 97.81 118 ASP A N 1
ATOM 898 C CA . ASP A 1 118 ? 20.651 -9.748 -1.260 1.00 97.81 118 ASP A CA 1
ATOM 899 C C . ASP A 1 118 ? 19.574 -8.656 -1.288 1.00 97.81 118 ASP A C 1
ATOM 901 O O . ASP A 1 118 ? 18.917 -8.403 -0.276 1.00 97.81 118 ASP A O 1
ATOM 905 N N . THR A 1 119 ? 19.304 -8.071 -2.461 1.00 97.44 119 THR A N 1
ATOM 906 C CA . THR A 1 119 ? 18.195 -7.127 -2.654 1.00 97.44 119 THR A CA 1
ATOM 907 C C . THR A 1 119 ? 16.855 -7.791 -2.350 1.00 97.44 119 THR A C 1
ATOM 909 O O . THR A 1 119 ? 16.067 -7.265 -1.564 1.00 97.44 119 THR A O 1
ATOM 912 N N . ARG A 1 120 ? 16.600 -8.983 -2.903 1.00 97.62 120 ARG A N 1
ATOM 913 C CA . ARG A 1 120 ? 15.362 -9.731 -2.634 1.00 97.62 120 ARG A CA 1
ATOM 914 C C . ARG A 1 120 ? 15.225 -10.102 -1.159 1.00 97.62 120 ARG A C 1
ATOM 916 O O . ARG A 1 120 ? 14.134 -9.986 -0.603 1.00 97.62 120 ARG A O 1
ATOM 923 N N . ALA A 1 121 ? 16.319 -10.494 -0.505 1.00 97.75 121 ALA A N 1
ATOM 924 C CA . ALA A 1 121 ? 16.331 -10.794 0.925 1.00 97.75 121 ALA A CA 1
ATOM 925 C C . ALA A 1 121 ? 15.992 -9.559 1.777 1.00 97.75 121 ALA A C 1
ATOM 927 O O . ALA A 1 121 ? 15.165 -9.657 2.686 1.00 97.75 121 ALA A O 1
ATOM 928 N N . PHE A 1 122 ? 16.564 -8.395 1.451 1.00 98.12 122 PHE A N 1
ATOM 929 C CA . PHE A 1 122 ? 16.237 -7.128 2.105 1.00 98.12 122 PHE A CA 1
ATOM 930 C C . PHE A 1 122 ? 14.747 -6.792 1.963 1.00 98.12 122 PHE A C 1
ATOM 932 O O . PHE A 1 122 ? 14.051 -6.635 2.967 1.00 98.12 122 PHE A O 1
ATOM 939 N N . PHE A 1 123 ? 14.230 -6.744 0.732 1.00 98.31 123 PHE A N 1
ATOM 940 C CA . PHE A 1 123 ? 12.831 -6.385 0.489 1.00 98.31 123 PHE A CA 1
ATOM 941 C C . PHE A 1 123 ? 11.854 -7.392 1.106 1.00 98.31 123 PHE A C 1
ATOM 943 O O . PHE A 1 123 ? 10.827 -6.984 1.646 1.00 98.31 123 PHE A O 1
ATOM 950 N N . SER A 1 124 ? 12.193 -8.682 1.108 1.00 98.19 124 SER A N 1
ATOM 951 C CA . SER A 1 124 ? 11.433 -9.734 1.792 1.00 98.19 124 SER A CA 1
ATOM 952 C C . SER A 1 124 ? 11.321 -9.455 3.298 1.00 98.19 124 SER A C 1
ATOM 954 O O . SER A 1 124 ? 10.220 -9.387 3.854 1.00 98.19 124 SER A O 1
ATOM 956 N N . ALA A 1 125 ? 12.451 -9.189 3.962 1.00 98.12 125 ALA A N 1
ATOM 957 C CA . ALA A 1 125 ? 12.486 -8.924 5.399 1.00 98.12 125 ALA A CA 1
ATOM 958 C C . ALA A 1 125 ? 11.691 -7.668 5.792 1.00 98.12 125 ALA A C 1
ATOM 960 O O . ALA A 1 125 ? 10.892 -7.713 6.730 1.00 98.12 125 ALA A O 1
ATOM 961 N N . ILE A 1 126 ? 11.874 -6.556 5.070 1.00 98.06 126 ILE A N 1
ATOM 962 C CA . ILE A 1 126 ? 11.174 -5.300 5.377 1.00 98.06 126 ILE A CA 1
ATOM 963 C C . ILE A 1 126 ? 9.674 -5.415 5.074 1.00 98.06 126 ILE A C 1
ATOM 965 O O . ILE A 1 126 ? 8.863 -4.942 5.869 1.00 98.06 126 ILE A O 1
ATOM 969 N N . THR A 1 127 ? 9.282 -6.109 4.000 1.00 98.31 127 THR A N 1
ATOM 970 C CA . THR A 1 127 ? 7.863 -6.347 3.674 1.00 98.31 127 THR A CA 1
ATOM 971 C C . THR A 1 127 ? 7.162 -7.110 4.794 1.00 98.31 127 THR A C 1
ATOM 973 O O . THR A 1 127 ? 6.124 -6.673 5.291 1.00 98.31 127 THR A O 1
ATOM 976 N N . MET A 1 128 ? 7.755 -8.210 5.266 1.00 98.19 128 MET A N 1
ATOM 977 C CA . MET A 1 128 ? 7.190 -8.981 6.376 1.00 98.19 128 MET A CA 1
ATOM 978 C C . MET A 1 128 ? 7.176 -8.189 7.694 1.00 98.19 128 MET A C 1
ATOM 980 O O . MET A 1 128 ? 6.264 -8.361 8.503 1.00 98.19 128 MET A O 1
ATOM 984 N N . MET A 1 129 ? 8.132 -7.277 7.911 1.00 98.12 129 MET A N 1
ATOM 985 C CA . MET A 1 129 ? 8.184 -6.432 9.111 1.00 98.12 129 MET A CA 1
ATOM 986 C C . MET A 1 129 ? 6.947 -5.534 9.265 1.00 98.12 129 MET A C 1
ATOM 988 O O . MET A 1 129 ? 6.555 -5.234 10.395 1.00 98.12 129 MET A O 1
ATOM 992 N N . ILE A 1 130 ? 6.271 -5.162 8.170 1.00 98.25 130 ILE A N 1
ATOM 993 C CA . ILE A 1 130 ? 5.034 -4.360 8.214 1.00 98.25 130 ILE A CA 1
ATOM 994 C C . ILE A 1 130 ? 3.896 -5.090 8.953 1.00 98.25 130 ILE A C 1
ATOM 996 O O . ILE A 1 130 ? 2.993 -4.449 9.508 1.00 98.25 130 ILE A O 1
ATOM 1000 N N . ALA A 1 131 ? 3.959 -6.420 9.069 1.00 98.12 131 ALA A N 1
ATOM 1001 C CA . ALA A 1 131 ? 3.007 -7.192 9.862 1.00 98.12 131 ALA A CA 1
ATOM 1002 C C . ALA A 1 131 ? 3.005 -6.792 11.351 1.00 98.12 131 ALA A C 1
ATOM 1004 O O . ALA A 1 131 ? 1.968 -6.890 12.002 1.00 98.12 131 ALA A O 1
ATOM 1005 N N . ILE A 1 132 ? 4.119 -6.286 11.893 1.00 98.50 132 ILE A N 1
ATOM 1006 C CA . ILE A 1 132 ? 4.246 -5.910 13.311 1.00 98.50 132 ILE A CA 1
ATOM 1007 C C . ILE A 1 132 ? 3.382 -4.683 13.671 1.00 98.50 132 ILE A C 1
ATOM 1009 O O . ILE A 1 132 ? 2.515 -4.796 14.551 1.00 98.50 132 ILE A O 1
ATOM 1013 N N . PRO A 1 133 ? 3.546 -3.504 13.032 1.00 98.56 133 PRO A N 1
ATOM 1014 C CA . PRO A 1 133 ? 2.678 -2.364 13.317 1.00 98.56 133 PRO A CA 1
ATOM 1015 C C . PRO A 1 133 ? 1.224 -2.636 12.909 1.00 98.56 133 PRO A C 1
ATOM 1017 O O . PRO A 1 133 ? 0.305 -2.206 13.605 1.00 98.56 133 PRO A O 1
ATOM 1020 N N . THR A 1 134 ? 0.992 -3.409 11.847 1.00 98.19 134 THR A N 1
ATOM 1021 C CA . THR A 1 134 ? -0.362 -3.797 11.426 1.00 98.19 134 THR A CA 1
ATOM 1022 C C . THR A 1 134 ? -1.053 -4.669 12.478 1.00 98.19 134 THR A C 1
ATOM 1024 O O . THR A 1 134 ? -2.169 -4.366 12.904 1.00 98.19 134 THR A O 1
ATOM 1027 N N . GLY A 1 135 ? -0.361 -5.693 12.982 1.00 98.19 135 GLY A N 1
ATOM 1028 C CA . GLY A 1 135 ? -0.839 -6.552 14.063 1.00 98.19 135 GLY A CA 1
ATOM 1029 C C . GLY A 1 135 ? -1.115 -5.767 15.344 1.00 98.19 135 GLY A C 1
ATOM 1030 O O . GLY A 1 135 ? -2.151 -5.964 15.974 1.00 98.19 135 GLY A O 1
ATOM 1031 N N . THR A 1 136 ? -0.259 -4.796 15.682 1.00 98.31 136 THR A N 1
ATOM 1032 C CA . THR A 1 136 ? -0.477 -3.894 16.828 1.00 98.31 136 THR A CA 1
ATOM 1033 C C . THR A 1 136 ? -1.823 -3.174 16.720 1.00 98.31 136 THR A C 1
ATOM 1035 O O . THR A 1 136 ? -2.552 -3.066 17.708 1.00 98.31 136 THR A O 1
ATOM 1038 N N . LYS A 1 137 ? -2.200 -2.722 15.517 1.00 98.00 137 LYS A N 1
ATOM 1039 C CA . LYS A 1 137 ? -3.503 -2.084 15.292 1.00 98.00 137 LYS A CA 1
ATOM 1040 C C . LYS A 1 137 ? -4.664 -3.057 15.447 1.00 98.00 137 LYS A C 1
ATOM 1042 O O . LYS A 1 137 ? -5.623 -2.723 16.140 1.00 98.00 137 LYS A O 1
ATOM 1047 N N . ILE A 1 138 ? -4.550 -4.254 14.871 1.00 98.19 138 ILE A N 1
ATOM 1048 C CA . ILE A 1 138 ? -5.559 -5.316 14.988 1.00 98.19 138 ILE A CA 1
ATOM 1049 C C . ILE A 1 138 ? -5.817 -5.658 16.460 1.00 98.19 138 ILE A C 1
ATOM 1051 O O . ILE A 1 138 ? -6.959 -5.599 16.915 1.00 98.19 138 ILE A O 1
ATOM 1055 N N . PHE A 1 139 ? -4.767 -5.922 17.241 1.00 98.06 139 PHE A N 1
ATOM 1056 C CA . PHE A 1 139 ? -4.915 -6.251 18.661 1.00 98.06 139 PHE A CA 1
ATOM 1057 C C . PHE A 1 139 ? -5.470 -5.087 19.488 1.00 98.06 139 PHE A C 1
ATOM 1059 O O . PHE A 1 139 ? -6.298 -5.304 20.371 1.00 98.06 139 PHE A O 1
ATOM 1066 N N . ASN A 1 140 ? -5.084 -3.845 19.191 1.00 97.38 140 ASN A N 1
ATOM 1067 C CA . ASN A 1 140 ? -5.636 -2.679 19.880 1.00 97.38 140 ASN A CA 1
ATOM 1068 C C . ASN A 1 140 ? -7.117 -2.440 19.544 1.00 97.38 140 ASN A C 1
ATOM 1070 O O . ASN A 1 140 ? -7.882 -2.040 20.425 1.00 97.38 140 ASN A O 1
ATOM 1074 N N . TRP A 1 141 ? -7.560 -2.715 18.313 1.00 96.75 141 TRP A N 1
ATOM 1075 C CA . TRP A 1 141 ? -8.984 -2.687 17.964 1.00 96.75 141 TRP A CA 1
ATOM 1076 C C . TRP A 1 141 ? -9.775 -3.763 18.700 1.00 96.75 141 TRP A C 1
ATOM 1078 O O . TRP A 1 141 ? -10.803 -3.445 19.295 1.00 96.75 141 TRP A O 1
ATOM 1088 N N . LEU A 1 142 ? -9.269 -4.999 18.742 1.00 95.38 142 LEU A N 1
ATOM 1089 C CA . LEU A 1 142 ? -9.898 -6.082 19.501 1.00 95.38 142 LEU A CA 1
ATOM 1090 C C . LEU A 1 142 ? -9.994 -5.729 20.992 1.00 95.38 142 LEU A C 1
ATOM 1092 O O . LEU A 1 142 ? -11.070 -5.837 21.569 1.00 95.38 142 LEU A O 1
ATOM 1096 N N . SER A 1 143 ? -8.927 -5.198 21.595 1.00 94.62 143 SER A N 1
ATOM 1097 C CA . SER A 1 143 ? -8.934 -4.715 22.986 1.00 94.62 143 SER A CA 1
ATOM 1098 C C . SER A 1 143 ? -9.904 -3.549 23.216 1.00 94.62 143 SER A C 1
ATOM 1100 O O . SER A 1 143 ? -10.508 -3.435 24.281 1.00 94.62 143 SER A O 1
ATOM 1102 N N . THR A 1 144 ? -10.089 -2.680 22.218 1.00 92.88 144 THR A N 1
ATOM 1103 C CA . THR A 1 144 ? -11.089 -1.601 22.277 1.00 92.88 144 THR A CA 1
ATOM 1104 C C . THR A 1 144 ? -12.503 -2.178 22.274 1.00 92.88 144 THR A C 1
ATOM 1106 O O . THR A 1 144 ? -13.348 -1.727 23.043 1.00 92.88 144 THR A O 1
ATOM 1109 N N . PHE A 1 145 ? -12.758 -3.204 21.464 1.00 91.12 145 PHE A N 1
ATOM 1110 C CA . PHE A 1 145 ? -14.050 -3.883 21.412 1.00 91.12 145 PHE A CA 1
ATOM 1111 C C . PHE A 1 145 ? -14.327 -4.749 22.656 1.00 91.12 145 PHE A C 1
ATOM 1113 O O . PHE A 1 145 ? -15.468 -4.837 23.107 1.00 91.12 145 PHE A O 1
ATOM 1120 N N . MET A 1 146 ? -13.298 -5.356 23.258 1.00 88.31 146 MET A N 1
ATOM 1121 C CA . MET A 1 146 ? -13.439 -6.186 24.457 1.00 88.31 146 MET A CA 1
ATOM 1122 C C . MET A 1 146 ? -14.052 -5.406 25.627 1.00 88.31 146 MET A C 1
ATOM 1124 O O . MET A 1 146 ? -13.696 -4.255 25.906 1.00 88.31 146 MET A O 1
ATOM 1128 N N . GLY A 1 147 ? -14.985 -6.056 26.328 1.00 70.19 147 GLY A N 1
ATOM 1129 C CA . GLY A 1 147 ? -15.690 -5.471 27.469 1.00 70.19 147 GLY A CA 1
ATOM 1130 C C . GLY A 1 147 ? -16.571 -4.275 27.101 1.00 70.19 147 GLY A C 1
ATOM 1131 O O . GLY A 1 147 ? -16.765 -3.404 27.944 1.00 70.19 147 GLY A O 1
ATOM 1132 N N . ASN A 1 148 ? -17.046 -4.182 25.851 1.00 72.94 148 ASN A N 1
ATOM 1133 C CA . ASN A 1 148 ? -18.012 -3.161 25.453 1.00 72.94 148 ASN A CA 1
ATOM 1134 C C . ASN A 1 148 ? -19.349 -3.394 26.195 1.00 72.94 148 ASN A C 1
ATOM 1136 O O . ASN A 1 148 ? -19.967 -4.443 25.998 1.00 72.94 148 ASN A O 1
ATOM 1140 N N . PRO A 1 149 ? -19.789 -2.456 27.059 1.00 60.97 149 PRO A N 1
ATOM 1141 C CA . PRO A 1 149 ? -21.014 -2.606 27.845 1.00 60.97 149 PRO A CA 1
ATOM 1142 C C . PRO A 1 149 ? -22.285 -2.418 27.005 1.00 60.97 149 PRO A C 1
ATOM 1144 O O . PRO A 1 149 ? -23.373 -2.786 27.446 1.00 60.97 149 PRO A O 1
ATOM 1147 N N . PHE A 1 150 ? -22.163 -1.851 25.801 1.00 60.62 150 PHE A N 1
ATOM 1148 C CA . PHE A 1 150 ? -23.274 -1.610 24.895 1.00 60.62 150 PHE A CA 1
ATOM 1149 C C . PHE A 1 150 ? -23.428 -2.810 23.957 1.00 60.62 150 PHE A C 1
ATOM 1151 O O . PHE A 1 150 ? -22.720 -2.954 22.965 1.00 60.62 150 PHE A O 1
ATOM 1158 N N . SER A 1 151 ? -24.383 -3.686 24.275 1.00 56.00 151 SER A N 1
ATOM 1159 C CA . SER A 1 151 ? -24.751 -4.872 23.485 1.00 56.00 151 SER A CA 1
ATOM 1160 C C . SER A 1 151 ? -25.423 -4.554 22.139 1.00 56.00 151 SER A C 1
ATOM 1162 O O . SER A 1 151 ? -25.930 -5.450 21.463 1.00 56.00 151 SER A O 1
ATOM 1164 N N . THR A 1 152 ? -25.456 -3.288 21.722 1.00 59.56 152 THR A N 1
ATOM 1165 C CA . THR A 1 152 ? -26.065 -2.868 20.462 1.00 59.56 152 THR A CA 1
ATOM 1166 C C . THR A 1 152 ? -25.096 -3.100 19.319 1.00 59.56 152 THR A C 1
ATOM 1168 O O . THR A 1 152 ? -24.205 -2.287 19.075 1.00 59.56 152 THR A O 1
ATOM 1171 N N . ILE A 1 153 ? -25.290 -4.206 18.606 1.00 68.88 153 ILE A N 1
ATOM 1172 C CA . ILE A 1 153 ? -24.570 -4.491 17.372 1.00 68.88 153 ILE A CA 1
ATOM 1173 C C . ILE A 1 153 ? -25.118 -3.576 16.265 1.00 68.88 153 ILE A C 1
ATOM 1175 O O . ILE A 1 153 ? -26.059 -3.927 15.556 1.00 68.88 153 ILE A O 1
ATOM 1179 N N . SER A 1 154 ? -24.588 -2.355 16.169 1.00 83.19 154 SER A N 1
ATOM 1180 C CA . SER A 1 154 ? -24.883 -1.448 15.060 1.00 83.19 154 SER A CA 1
ATOM 1181 C C . SER A 1 154 ? -24.204 -1.929 13.775 1.00 83.19 154 SER A C 1
ATOM 1183 O O . SER A 1 154 ? -23.238 -2.697 13.808 1.00 83.19 154 SER A O 1
ATOM 1185 N N . LEU A 1 155 ? -24.705 -1.455 12.633 1.00 87.50 155 LEU A N 1
ATOM 1186 C CA . LEU A 1 155 ? -24.135 -1.754 11.319 1.00 87.50 155 LEU A CA 1
ATOM 1187 C C . LEU A 1 155 ? -22.634 -1.406 11.259 1.00 87.50 155 LEU A C 1
ATOM 1189 O O . LEU A 1 155 ? -21.835 -2.206 10.779 1.00 87.50 155 LEU A O 1
ATOM 1193 N N . ASP A 1 156 ? -22.238 -0.275 11.847 1.00 88.00 156 ASP A N 1
ATOM 1194 C CA . ASP A 1 156 ? -20.844 0.186 11.891 1.00 88.00 156 ASP A CA 1
ATOM 1195 C C . ASP A 1 156 ? -19.909 -0.800 12.610 1.00 88.00 156 ASP A C 1
ATOM 1197 O O . ASP A 1 156 ? -18.762 -0.985 12.205 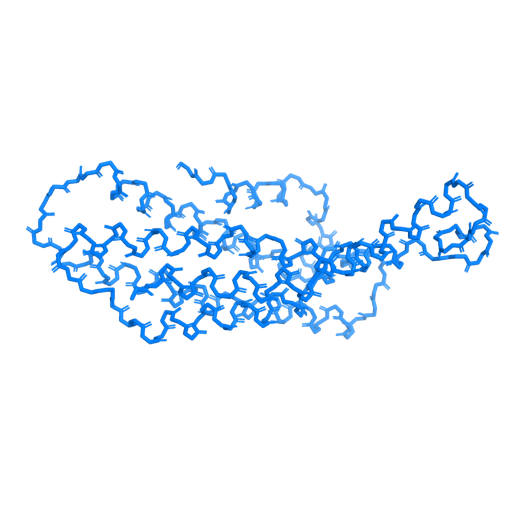1.00 88.00 156 ASP A O 1
ATOM 1201 N N . ILE A 1 157 ? -20.389 -1.461 13.672 1.00 89.75 157 ILE A N 1
ATOM 1202 C CA . ILE A 1 157 ? -19.609 -2.474 14.398 1.00 89.75 157 ILE A CA 1
ATOM 1203 C C . ILE A 1 157 ? -19.457 -3.728 13.544 1.00 89.75 157 ILE A C 1
ATOM 1205 O O . ILE A 1 157 ? -18.365 -4.288 13.493 1.00 89.75 157 ILE A O 1
ATOM 1209 N N . TRP A 1 158 ? -20.521 -4.170 12.863 1.00 89.56 158 TRP A N 1
ATOM 1210 C CA . TRP A 1 158 ? -20.443 -5.324 11.964 1.00 89.56 158 TRP A CA 1
ATOM 1211 C C . TRP A 1 158 ? -19.441 -5.091 10.839 1.00 89.56 158 TRP A C 1
ATOM 1213 O O . TRP A 1 158 ? -18.614 -5.967 10.587 1.00 89.56 158 TRP A O 1
ATOM 1223 N N . TYR A 1 159 ? -19.450 -3.908 10.223 1.00 92.06 159 TYR A N 1
ATOM 1224 C CA . TYR A 1 159 ? -18.438 -3.533 9.237 1.00 92.06 159 TYR A CA 1
ATOM 1225 C C . TYR A 1 159 ? -17.037 -3.492 9.845 1.00 92.06 159 TYR A C 1
ATOM 1227 O O . TYR A 1 159 ? -16.107 -4.043 9.265 1.00 92.06 159 TYR A O 1
ATOM 1235 N N . ALA A 1 160 ? -16.870 -2.927 11.045 1.00 93.62 160 ALA A N 1
ATOM 1236 C CA . ALA A 1 160 ? -15.566 -2.879 11.698 1.00 93.62 160 ALA A CA 1
ATOM 1237 C C . ALA A 1 160 ? -15.006 -4.270 12.034 1.00 93.62 160 ALA A C 1
ATOM 1239 O O . ALA A 1 160 ? -13.826 -4.529 11.802 1.00 93.62 160 ALA A O 1
ATOM 1240 N N . LEU A 1 161 ? -15.835 -5.180 12.544 1.00 92.88 161 LEU A N 1
ATOM 1241 C CA . LEU A 1 161 ? -15.427 -6.553 12.844 1.00 92.88 161 LEU A CA 1
ATOM 1242 C C . LEU A 1 161 ? -15.169 -7.363 11.566 1.00 92.88 161 LEU A C 1
ATOM 1244 O O . LEU A 1 161 ? -14.185 -8.100 11.509 1.00 92.88 161 LEU A O 1
ATOM 1248 N N . SER A 1 162 ? -16.001 -7.190 10.535 1.00 94.00 162 SER A N 1
ATOM 1249 C CA . SER A 1 162 ? -15.817 -7.842 9.230 1.00 94.00 162 SER A CA 1
ATOM 1250 C C . SER A 1 162 ? -14.534 -7.366 8.556 1.00 94.00 162 SER A C 1
ATOM 1252 O O . SER A 1 162 ? -13.752 -8.190 8.086 1.00 94.00 162 SER A O 1
ATOM 1254 N N . PHE A 1 163 ? -14.262 -6.058 8.604 1.00 96.38 163 PHE A N 1
ATOM 1255 C CA . PHE A 1 163 ? -12.996 -5.482 8.169 1.00 96.38 163 PHE A CA 1
ATOM 1256 C C . PHE A 1 163 ? -11.827 -6.117 8.916 1.00 96.38 163 PHE A C 1
ATOM 1258 O O . PHE A 1 163 ? -10.919 -6.624 8.274 1.00 96.38 163 PHE A O 1
ATOM 1265 N N . ILE A 1 164 ? -11.847 -6.149 10.256 1.00 96.56 164 ILE A N 1
ATOM 1266 C CA . ILE A 1 164 ? -10.749 -6.737 11.042 1.00 96.56 164 ILE A CA 1
ATOM 1267 C C . ILE A 1 164 ? -10.508 -8.194 10.635 1.00 96.56 164 ILE A C 1
ATOM 1269 O O . ILE A 1 164 ? -9.357 -8.592 10.465 1.00 96.56 164 ILE A O 1
ATOM 1273 N N . PHE A 1 165 ? -11.568 -8.981 10.448 1.00 96.31 165 PHE A N 1
ATOM 1274 C CA . PHE A 1 165 ? -11.461 -10.386 10.065 1.00 96.31 165 PHE A CA 1
ATOM 1275 C C . PHE A 1 165 ? -10.877 -10.574 8.657 1.00 96.31 165 PHE A C 1
ATOM 1277 O O . PHE A 1 165 ? -9.848 -11.238 8.508 1.00 96.31 165 PHE A O 1
ATOM 1284 N N . LEU A 1 166 ? -11.493 -9.968 7.638 1.00 96.94 166 LEU A N 1
ATOM 1285 C CA . LEU A 1 166 ? -11.059 -10.096 6.243 1.00 96.94 166 LEU A CA 1
ATOM 1286 C C . LEU A 1 166 ? -9.670 -9.496 6.035 1.00 96.94 166 LEU A C 1
ATOM 1288 O O . LEU A 1 166 ? -8.819 -10.123 5.410 1.00 96.94 166 LEU A O 1
ATOM 1292 N N . PHE A 1 167 ? -9.400 -8.340 6.642 1.00 97.56 167 PHE A N 1
ATOM 1293 C CA . PHE A 1 167 ? -8.095 -7.696 6.581 1.00 97.56 167 PHE A CA 1
ATOM 1294 C C . PHE A 1 167 ? -7.010 -8.536 7.265 1.00 97.56 167 PHE A C 1
ATOM 1296 O O . PHE A 1 167 ? -5.880 -8.572 6.789 1.00 97.56 167 PHE A O 1
ATOM 1303 N N . THR A 1 168 ? -7.331 -9.266 8.342 1.00 97.69 168 THR A N 1
ATOM 1304 C CA . THR A 1 168 ? -6.378 -10.206 8.957 1.00 97.69 168 THR A CA 1
ATOM 1305 C C . THR A 1 168 ? -6.091 -11.396 8.039 1.00 97.69 168 THR A C 1
ATOM 1307 O O . THR A 1 168 ? -4.927 -11.752 7.876 1.00 97.69 168 THR A O 1
ATOM 1310 N N . LEU A 1 169 ? -7.108 -11.989 7.398 1.00 96.62 169 LEU A N 1
ATOM 1311 C CA . LEU A 1 169 ? -6.917 -13.075 6.420 1.00 96.62 169 LEU A CA 1
ATOM 1312 C C . LEU A 1 169 ? -6.122 -12.616 5.187 1.00 96.62 169 LEU A C 1
ATOM 1314 O O . LEU A 1 169 ? -5.193 -13.288 4.740 1.00 96.62 169 LEU A O 1
ATOM 1318 N N . GLY A 1 170 ? -6.450 -11.444 4.649 1.00 97.19 170 GLY A N 1
ATOM 1319 C CA . GLY A 1 170 ? -5.678 -10.813 3.585 1.00 97.19 170 GLY A CA 1
ATOM 1320 C C . GLY A 1 170 ? -4.245 -10.525 4.033 1.00 97.19 170 GLY A C 1
ATOM 1321 O O . GLY A 1 170 ? -3.293 -10.880 3.349 1.00 97.19 170 GLY A O 1
ATOM 1322 N N . GLY A 1 171 ? -4.054 -9.980 5.231 1.00 97.31 171 GLY A N 1
ATOM 1323 C CA . GLY A 1 171 ? -2.733 -9.695 5.786 1.00 97.31 171 GLY A CA 1
ATOM 1324 C C . GLY A 1 171 ? -1.851 -10.937 5.927 1.00 97.31 171 GLY A C 1
ATOM 1325 O O . GLY A 1 171 ? -0.681 -10.893 5.554 1.00 97.31 171 GLY A O 1
ATOM 1326 N N . THR A 1 172 ? -2.389 -12.066 6.402 1.00 97.44 172 THR A N 1
ATOM 1327 C CA . THR A 1 172 ? -1.609 -13.310 6.528 1.00 97.44 172 THR A CA 1
ATOM 1328 C C . THR A 1 172 ? -1.198 -13.868 5.170 1.00 97.44 172 THR A C 1
ATOM 1330 O O . THR A 1 172 ? -0.047 -14.275 5.013 1.00 97.44 172 THR A O 1
ATOM 1333 N N . THR A 1 173 ? -2.080 -13.826 4.165 1.00 98.12 173 THR A N 1
ATOM 1334 C CA . THR A 1 173 ? -1.709 -14.202 2.787 1.00 98.12 173 THR A CA 1
ATOM 1335 C C . THR A 1 173 ? -0.643 -13.268 2.204 1.00 98.12 173 THR A C 1
ATOM 1337 O O . THR A 1 173 ? 0.243 -13.737 1.492 1.00 98.12 173 THR A O 1
ATOM 1340 N N . GLY A 1 174 ? -0.651 -11.986 2.579 1.00 97.25 174 GLY A N 1
ATOM 1341 C CA . GLY A 1 174 ? 0.370 -11.009 2.191 1.00 97.25 174 GLY A CA 1
ATOM 1342 C C . GLY A 1 174 ? 1.733 -11.267 2.821 1.00 97.25 174 GLY A C 1
ATOM 1343 O O . GLY A 1 174 ? 2.750 -11.122 2.156 1.00 97.25 174 GLY A O 1
ATOM 1344 N N . VAL A 1 175 ? 1.779 -11.720 4.078 1.00 97.81 175 VAL A N 1
ATOM 1345 C CA . VAL A 1 175 ? 3.040 -12.141 4.720 1.00 97.81 175 VAL A CA 1
ATOM 1346 C C . VAL A 1 175 ? 3.658 -13.333 3.986 1.00 97.81 175 VAL A C 1
ATOM 1348 O O . VAL A 1 175 ? 4.875 -13.383 3.833 1.00 97.81 175 VAL A O 1
ATOM 1351 N N . VAL A 1 176 ? 2.832 -14.262 3.490 1.00 98.25 176 VAL A N 1
ATOM 1352 C CA . VAL A 1 176 ? 3.302 -15.373 2.647 1.00 98.25 176 VAL A CA 1
ATOM 1353 C C . VAL A 1 176 ? 3.903 -14.849 1.337 1.00 98.25 176 VAL A C 1
ATOM 1355 O O . VAL A 1 176 ? 5.004 -15.266 0.987 1.00 98.25 176 VAL A O 1
ATOM 1358 N N . LEU A 1 177 ? 3.239 -13.903 0.659 1.00 97.88 177 LEU A N 1
ATOM 1359 C CA . LEU A 1 177 ? 3.765 -13.251 -0.556 1.00 97.88 177 LEU A CA 1
ATOM 1360 C C . LEU A 1 177 ? 5.010 -12.394 -0.294 1.00 97.88 177 LEU A C 1
ATOM 1362 O O . LEU A 1 177 ? 5.864 -12.260 -1.161 1.00 97.88 177 LEU A O 1
ATOM 1366 N N . GLY A 1 178 ? 5.169 -11.865 0.920 1.00 96.69 178 GLY A N 1
ATOM 1367 C CA . GLY A 1 178 ? 6.377 -11.149 1.326 1.00 96.69 178 GLY A CA 1
ATOM 1368 C C . GLY A 1 178 ? 7.638 -12.017 1.288 1.00 96.69 178 GLY A C 1
ATOM 1369 O O . GLY A 1 178 ? 8.741 -11.479 1.253 1.00 96.69 178 GLY A O 1
ATOM 1370 N N . ASN A 1 179 ? 7.506 -13.348 1.265 1.00 97.69 179 ASN A N 1
ATOM 1371 C CA . ASN A 1 179 ? 8.634 -14.255 1.121 1.00 97.69 179 ASN A CA 1
ATOM 1372 C C . ASN A 1 179 ? 9.018 -14.432 -0.355 1.00 97.69 179 ASN A C 1
ATOM 1374 O O . ASN A 1 179 ? 8.341 -15.129 -1.105 1.00 97.69 179 ASN A O 1
ATOM 1378 N N . THR A 1 180 ? 10.182 -13.902 -0.735 1.00 95.38 180 THR A N 1
ATOM 1379 C CA . THR A 1 180 ? 10.687 -13.980 -2.118 1.00 95.38 180 THR A CA 1
ATOM 1380 C C . THR A 1 180 ? 10.794 -15.405 -2.685 1.00 95.38 180 THR A C 1
ATOM 1382 O O . THR A 1 180 ? 10.542 -15.602 -3.868 1.00 95.38 180 THR A O 1
ATOM 1385 N N . ALA A 1 181 ? 11.123 -16.419 -1.874 1.00 95.06 181 ALA A N 1
ATOM 1386 C CA . ALA A 1 181 ? 11.239 -17.798 -2.360 1.00 95.06 181 ALA A CA 1
ATOM 1387 C C . ALA A 1 181 ? 9.870 -18.410 -2.685 1.00 95.06 181 ALA A C 1
ATOM 1389 O O . ALA A 1 181 ? 9.761 -19.236 -3.589 1.00 95.06 181 ALA A O 1
ATOM 1390 N N . VAL A 1 182 ? 8.835 -18.000 -1.949 1.00 97.00 182 VAL A N 1
ATOM 1391 C CA . VAL A 1 182 ? 7.452 -18.411 -2.201 1.00 97.00 182 VAL A CA 1
ATOM 1392 C C . VAL A 1 182 ? 6.862 -17.608 -3.356 1.00 97.00 182 VAL A C 1
ATOM 1394 O O . VAL A 1 182 ? 6.183 -18.187 -4.202 1.00 97.00 182 VAL A O 1
ATOM 1397 N N . ASP A 1 183 ? 7.159 -16.307 -3.429 1.00 96.94 183 ASP A N 1
ATOM 1398 C CA . ASP A 1 183 ? 6.629 -15.424 -4.469 1.00 96.94 183 ASP A CA 1
ATOM 1399 C C . ASP A 1 183 ? 7.005 -15.907 -5.872 1.00 96.94 183 ASP A C 1
ATOM 1401 O O . ASP A 1 183 ? 6.160 -15.889 -6.750 1.00 96.94 183 ASP A O 1
ATOM 1405 N N . VAL A 1 184 ? 8.186 -16.503 -6.081 1.00 95.25 184 VAL A N 1
ATOM 1406 C CA . VAL A 1 184 ? 8.551 -17.119 -7.378 1.00 95.25 184 VAL A CA 1
ATOM 1407 C C . VAL A 1 184 ? 7.488 -18.100 -7.904 1.00 95.25 184 VAL A C 1
ATOM 1409 O O . VAL A 1 184 ? 7.303 -18.203 -9.113 1.00 95.25 184 VAL A O 1
ATOM 1412 N N . ALA A 1 185 ? 6.785 -18.817 -7.021 1.00 97.25 185 ALA A N 1
ATOM 1413 C CA . ALA A 1 185 ? 5.730 -19.755 -7.404 1.00 97.25 185 ALA A CA 1
ATOM 1414 C C . ALA A 1 185 ? 4.325 -19.127 -7.455 1.00 97.25 185 ALA A C 1
ATOM 1416 O O . ALA A 1 185 ? 3.425 -19.714 -8.056 1.00 97.25 185 ALA A O 1
ATOM 1417 N N . LEU A 1 186 ? 4.115 -17.985 -6.793 1.00 98.19 186 LEU A N 1
ATOM 1418 C CA . LEU A 1 186 ? 2.799 -17.355 -6.629 1.00 98.19 186 LEU A CA 1
ATOM 1419 C C . LEU A 1 186 ? 2.631 -16.056 -7.429 1.00 98.19 186 LEU A C 1
ATOM 1421 O O . LEU A 1 186 ? 1.493 -15.610 -7.599 1.00 98.19 186 LEU A O 1
ATOM 1425 N N . HIS A 1 187 ? 3.719 -15.476 -7.930 1.00 98.19 187 HIS A N 1
ATOM 1426 C CA . HIS A 1 187 ? 3.737 -14.242 -8.703 1.00 98.19 187 HIS A CA 1
ATOM 1427 C C . HIS A 1 187 ? 2.822 -14.346 -9.927 1.00 98.19 187 HIS A C 1
ATOM 1429 O O . HIS A 1 187 ? 2.795 -15.377 -10.599 1.00 98.19 187 HIS A O 1
ATOM 1435 N N . ASP A 1 188 ? 2.044 -13.295 -10.193 1.00 97.69 188 ASP A N 1
ATOM 1436 C CA . ASP A 1 188 ? 1.049 -13.233 -11.276 1.00 97.69 188 ASP A CA 1
ATOM 1437 C C . ASP A 1 188 ? 0.007 -14.371 -11.291 1.00 97.69 188 ASP A C 1
ATOM 1439 O O . ASP A 1 188 ? -0.651 -14.630 -12.300 1.00 97.69 188 ASP A O 1
ATOM 1443 N N . THR A 1 189 ? -0.209 -15.043 -10.155 1.00 98.50 189 THR A N 1
ATOM 1444 C CA . THR A 1 189 ? -1.281 -16.037 -10.007 1.00 98.50 189 THR A CA 1
ATOM 1445 C C . THR A 1 189 ? -2.515 -15.457 -9.314 1.00 98.50 189 THR A C 1
ATOM 1447 O O . THR A 1 189 ? -2.496 -14.390 -8.694 1.00 98.50 189 THR A O 1
ATOM 1450 N N . TYR A 1 190 ? -3.610 -16.225 -9.321 1.00 98.31 190 TYR A N 1
ATOM 1451 C CA . TYR A 1 190 ? -4.823 -15.896 -8.567 1.00 98.31 190 TYR A CA 1
ATOM 1452 C C . TYR A 1 190 ? -4.606 -15.764 -7.051 1.00 98.31 190 TYR A C 1
ATOM 1454 O O . TYR A 1 190 ? -5.457 -15.182 -6.382 1.00 98.31 190 TYR A O 1
ATOM 1462 N N . TYR A 1 191 ? -3.487 -16.253 -6.500 1.00 98.25 191 TYR A N 1
ATOM 1463 C CA . TYR A 1 191 ? -3.164 -16.045 -5.090 1.00 98.25 191 TYR A CA 1
ATOM 1464 C C . TYR A 1 191 ? -2.945 -14.556 -4.780 1.00 98.25 191 TYR A C 1
ATOM 1466 O O . TYR A 1 191 ? -3.503 -14.047 -3.808 1.00 98.25 191 TYR A O 1
ATOM 1474 N N . VAL A 1 192 ? -2.198 -13.839 -5.631 1.00 97.75 192 VAL A N 1
ATOM 1475 C CA . VAL A 1 192 ? -1.950 -12.392 -5.484 1.00 97.75 192 VAL A CA 1
ATOM 1476 C C . VAL A 1 192 ? -3.254 -11.610 -5.625 1.00 97.75 192 VAL A C 1
ATOM 1478 O O . VAL A 1 192 ? -3.549 -10.737 -4.809 1.00 97.75 192 VAL A O 1
ATOM 1481 N N . ILE A 1 193 ? -4.084 -11.986 -6.605 1.00 97.38 193 ILE A N 1
ATOM 1482 C CA . ILE A 1 193 ? -5.409 -11.389 -6.807 1.00 97.38 193 ILE A CA 1
ATOM 1483 C C . ILE A 1 193 ? -6.263 -11.567 -5.547 1.00 97.38 193 ILE A C 1
ATOM 1485 O O . ILE A 1 193 ? -6.803 -10.587 -5.037 1.00 97.38 193 ILE A O 1
ATOM 1489 N N . ALA A 1 194 ? -6.364 -12.787 -5.013 1.00 97.25 194 ALA A N 1
ATOM 1490 C CA . ALA A 1 194 ? -7.155 -13.071 -3.819 1.00 97.25 194 ALA A CA 1
ATOM 1491 C C . ALA A 1 194 ? -6.641 -12.308 -2.588 1.00 97.25 194 ALA A C 1
ATOM 1493 O O . ALA A 1 194 ? -7.437 -11.682 -1.889 1.00 97.25 194 ALA A O 1
ATOM 1494 N N . HIS A 1 195 ? -5.323 -12.310 -2.358 1.00 96.75 195 HIS A N 1
ATOM 1495 C CA . HIS A 1 195 ? -4.681 -11.534 -1.296 1.00 96.75 195 HIS A CA 1
ATOM 1496 C C . HIS A 1 195 ? -5.103 -10.060 -1.349 1.00 96.75 195 HIS A C 1
ATOM 1498 O O . HIS A 1 195 ? -5.603 -9.516 -0.360 1.00 96.75 195 HIS A O 1
ATOM 1504 N N . PHE A 1 196 ? -4.947 -9.436 -2.518 1.00 94.06 196 PHE A N 1
ATOM 1505 C CA . PHE A 1 196 ? -5.244 -8.024 -2.716 1.00 94.06 196 PHE A CA 1
ATOM 1506 C C . PHE A 1 196 ? -6.731 -7.710 -2.526 1.00 94.06 196 PHE A C 1
ATOM 1508 O O . PHE A 1 196 ? -7.081 -6.726 -1.875 1.00 94.06 196 PHE A O 1
ATOM 1515 N N . HIS A 1 197 ? -7.619 -8.578 -3.018 1.00 95.19 197 HIS A N 1
ATOM 1516 C CA . HIS A 1 197 ? -9.057 -8.404 -2.826 1.00 95.19 197 HIS A CA 1
ATOM 1517 C C . HIS A 1 197 ? -9.443 -8.510 -1.348 1.00 95.19 197 HIS A C 1
ATOM 1519 O O . HIS A 1 197 ? -10.217 -7.682 -0.889 1.00 95.19 197 HIS A O 1
ATOM 1525 N N . PHE A 1 198 ? -8.857 -9.416 -0.557 1.00 94.88 198 PHE A N 1
ATOM 1526 C CA . PHE A 1 198 ? -9.141 -9.463 0.885 1.00 94.88 198 PHE A CA 1
ATOM 1527 C C . PHE A 1 198 ? -8.751 -8.182 1.634 1.00 94.88 198 PHE A C 1
ATOM 1529 O O . PHE A 1 198 ? -9.427 -7.816 2.597 1.00 94.88 198 PHE A O 1
ATOM 1536 N N . VAL A 1 199 ? -7.670 -7.507 1.226 1.00 94.31 199 VAL A N 1
ATOM 1537 C CA . VAL A 1 199 ? -7.193 -6.294 1.914 1.00 94.31 199 VAL A CA 1
ATOM 1538 C C . VAL A 1 199 ? -7.814 -4.999 1.386 1.00 94.31 199 VAL A C 1
ATOM 1540 O O . VAL A 1 199 ? -7.888 -4.035 2.147 1.00 94.31 199 VAL A O 1
ATOM 1543 N N . LEU A 1 200 ? -8.278 -4.961 0.128 1.00 86.62 200 LEU A N 1
ATOM 1544 C CA . LEU A 1 200 ? -8.872 -3.765 -0.483 1.00 86.62 200 LEU A CA 1
ATOM 1545 C C . LEU A 1 200 ? -10.381 -3.799 -0.670 1.00 86.62 200 LEU A C 1
ATOM 1547 O O . LEU A 1 200 ? -10.979 -2.728 -0.729 1.00 86.62 200 LEU A O 1
ATOM 1551 N N . SER A 1 201 ? -11.025 -4.962 -0.768 1.00 73.38 201 SER A N 1
ATOM 1552 C CA . SER A 1 201 ? -12.456 -5.023 -1.087 1.00 73.38 201 SER A CA 1
ATOM 1553 C C . SER A 1 201 ? -13.364 -4.593 0.070 1.00 73.38 201 SER A C 1
ATOM 1555 O O . SER A 1 201 ? -14.522 -4.987 0.035 1.00 73.38 201 SER A O 1
ATOM 1557 N N . LEU A 1 202 ? -12.828 -3.853 1.064 1.00 61.06 202 LEU A N 1
ATOM 1558 C CA . LEU A 1 202 ? -13.477 -3.251 2.241 1.00 61.06 202 LEU A CA 1
ATOM 1559 C C . LEU A 1 202 ? -14.931 -3.720 2.361 1.00 61.06 202 LEU A C 1
ATOM 1561 O O . LEU A 1 202 ? -15.812 -3.075 1.795 1.00 61.06 202 LEU A O 1
ATOM 1565 N N . GLY A 1 203 ? -15.101 -4.903 2.974 1.00 46.34 203 GLY A N 1
ATOM 1566 C CA . GLY A 1 203 ? -16.346 -5.682 2.941 1.00 46.34 203 GLY A CA 1
ATOM 1567 C C . GLY A 1 203 ? -17.607 -4.901 3.267 1.00 46.34 203 GLY A C 1
ATOM 1568 O O . GLY A 1 203 ? -17.503 -3.868 3.962 1.00 46.34 203 GLY A O 1
#